Protein AF-A0A954MZ53-F1 (afdb_monomer_lite)

Structure (mmCIF, N/CA/C/O backbone):
data_AF-A0A954MZ53-F1
#
_entry.id   AF-A0A954MZ53-F1
#
loop_
_atom_site.group_PDB
_atom_site.id
_atom_site.type_symbol
_atom_site.label_atom_id
_atom_site.label_alt_id
_atom_site.label_comp_id
_atom_site.label_asym_id
_atom_site.label_entity_id
_atom_site.label_seq_id
_atom_site.pdbx_PDB_ins_code
_atom_site.Cartn_x
_atom_site.Cartn_y
_atom_site.Cartn_z
_atom_site.occupancy
_atom_site.B_iso_or_equiv
_atom_site.auth_seq_id
_atom_site.auth_comp_id
_atom_site.auth_asym_id
_atom_site.auth_atom_id
_atom_site.pdbx_PDB_model_num
ATOM 1 N N . MET A 1 1 ? -10.889 9.802 13.803 1.00 97.06 1 MET A N 1
ATOM 2 C CA . MET A 1 1 ? -9.463 9.844 13.415 1.00 97.06 1 MET A CA 1
ATOM 3 C C . MET A 1 1 ? -9.214 10.781 12.236 1.00 97.06 1 MET A C 1
ATOM 5 O O . MET A 1 1 ? -8.695 11.858 12.481 1.00 97.06 1 MET A O 1
ATOM 9 N N . ARG A 1 2 ? -9.626 10.433 11.002 1.00 97.19 2 ARG A N 1
ATOM 10 C CA . ARG A 1 2 ? -9.438 11.245 9.776 1.00 97.19 2 ARG A CA 1
ATOM 11 C C . ARG A 1 2 ? -9.705 12.740 9.973 1.00 97.19 2 ARG A C 1
ATOM 13 O O . ARG A 1 2 ? -8.840 13.565 9.727 1.00 97.19 2 ARG A O 1
ATOM 20 N N . GLU A 1 3 ? -10.868 13.081 10.517 1.00 97.94 3 GLU A N 1
ATOM 21 C CA . GLU A 1 3 ? -11.241 14.482 10.745 1.00 97.94 3 GLU A CA 1
ATOM 22 C C . GLU A 1 3 ? -10.358 15.212 11.770 1.00 97.94 3 GLU A C 1
ATOM 24 O O . GLU A 1 3 ? -10.132 16.411 11.638 1.00 97.94 3 GLU A O 1
ATOM 29 N N . ALA A 1 4 ? -9.831 14.513 12.781 1.00 98.31 4 ALA A N 1
ATOM 30 C CA . ALA A 1 4 ? -8.871 15.109 13.713 1.00 98.31 4 ALA A CA 1
ATOM 31 C C . ALA A 1 4 ? -7.543 15.404 12.997 1.00 98.31 4 ALA A C 1
ATOM 33 O O . ALA A 1 4 ? -7.015 16.507 13.108 1.00 98.31 4 ALA A O 1
ATOM 34 N N . VAL A 1 5 ? -7.069 14.463 12.174 1.00 98.06 5 VAL A N 1
ATOM 35 C CA . VAL A 1 5 ? -5.870 14.631 11.339 1.00 98.06 5 VAL A CA 1
ATOM 36 C C . VAL A 1 5 ? -6.019 15.805 10.368 1.00 98.06 5 VAL A C 1
ATOM 38 O O . VAL A 1 5 ? -5.167 16.689 10.354 1.00 98.06 5 VAL A O 1
ATOM 41 N N . ARG A 1 6 ? -7.128 15.881 9.622 1.00 96.50 6 ARG A N 1
ATOM 42 C CA . ARG A 1 6 ? -7.396 16.970 8.663 1.00 96.50 6 ARG A CA 1
ATOM 43 C C . ARG A 1 6 ? -7.458 18.354 9.319 1.00 96.50 6 ARG A C 1
ATOM 45 O O . ARG A 1 6 ? -7.106 19.346 8.686 1.00 96.50 6 ARG A O 1
ATOM 52 N N . ARG A 1 7 ? -7.883 18.429 10.585 1.00 96.69 7 ARG A N 1
ATOM 53 C CA . ARG A 1 7 ? -7.887 19.664 11.391 1.00 96.69 7 ARG A CA 1
ATOM 54 C C . ARG A 1 7 ? -6.555 19.959 12.086 1.00 96.69 7 ARG A C 1
ATOM 56 O O . ARG A 1 7 ? -6.488 20.917 12.849 1.00 96.69 7 ARG A O 1
ATOM 63 N N . ASN A 1 8 ? -5.514 19.165 11.829 1.00 97.00 8 ASN A N 1
ATOM 64 C CA . ASN A 1 8 ? -4.216 19.260 12.494 1.00 97.00 8 ASN A CA 1
ATOM 65 C C . ASN A 1 8 ? -4.310 19.117 14.035 1.00 97.00 8 ASN A C 1
ATOM 67 O O . ASN A 1 8 ? -3.528 19.703 14.782 1.00 97.00 8 ASN A O 1
ATOM 71 N N . ASP A 1 9 ? -5.292 18.350 14.522 1.00 98.19 9 ASP A N 1
ATOM 72 C CA . ASP A 1 9 ? -5.551 18.104 15.945 1.00 98.19 9 ASP A CA 1
ATOM 73 C C . ASP A 1 9 ? -4.829 16.831 16.407 1.00 98.19 9 ASP A C 1
ATOM 75 O O . ASP A 1 9 ? -5.407 15.740 16.465 1.00 98.19 9 ASP A O 1
ATOM 79 N N . LEU A 1 10 ? -3.536 16.974 16.721 1.00 98.38 10 LEU A N 1
ATOM 80 C CA . LEU A 1 10 ? -2.697 15.861 17.171 1.00 98.38 10 LEU A CA 1
ATOM 81 C C . LEU A 1 10 ? -3.234 15.217 18.453 1.00 98.38 10 LEU A C 1
ATOM 83 O O . LEU A 1 10 ? -3.345 13.996 18.537 1.00 98.38 10 LEU A O 1
ATOM 87 N N . THR A 1 11 ? -3.594 16.034 19.444 1.00 98.38 11 THR A N 1
ATOM 88 C CA . THR A 1 11 ? -4.082 15.556 20.743 1.00 98.38 11 THR A CA 1
ATOM 89 C C . THR A 1 11 ? -5.374 14.759 20.586 1.00 98.38 11 THR A C 1
ATOM 91 O O . THR A 1 11 ? -5.517 13.681 21.167 1.00 98.38 11 THR A O 1
ATOM 94 N N . GLY A 1 12 ? -6.315 15.253 19.777 1.00 98.50 12 GLY A N 1
ATOM 95 C CA . GLY A 1 12 ? -7.549 14.542 19.470 1.00 98.50 12 GLY A CA 1
ATOM 96 C C . GLY A 1 12 ? -7.307 13.247 18.697 1.00 98.50 12 GLY A C 1
ATOM 97 O O . GLY A 1 12 ? -7.930 12.232 19.012 1.00 98.50 12 GLY A O 1
ATOM 98 N N . ALA A 1 13 ? -6.387 13.247 17.728 1.00 98.62 13 ALA A N 1
ATOM 99 C CA . ALA A 1 13 ? -6.030 12.050 16.969 1.00 98.62 13 ALA A CA 1
ATOM 100 C C . ALA A 1 13 ? -5.399 10.963 17.863 1.00 98.62 13 ALA A C 1
ATOM 102 O O . ALA A 1 13 ? -5.844 9.815 17.832 1.00 98.62 13 ALA A O 1
ATOM 103 N N . GLU A 1 14 ? -4.444 11.329 18.722 1.00 98.50 14 GLU A N 1
ATOM 104 C CA . GLU A 1 14 ? -3.813 10.431 19.702 1.00 98.50 14 GLU A CA 1
ATOM 105 C C . GLU A 1 14 ? -4.831 9.847 20.691 1.00 98.50 14 GLU A C 1
ATOM 107 O O . GLU A 1 14 ? -4.808 8.647 20.976 1.00 98.50 14 GLU A O 1
ATOM 112 N N . ARG A 1 15 ? -5.772 10.666 21.183 1.00 98.56 15 ARG A N 1
ATOM 113 C CA . ARG A 1 15 ? -6.841 10.194 22.075 1.00 98.56 15 ARG A CA 1
ATOM 114 C C . ARG A 1 15 ? -7.722 9.147 21.392 1.00 98.56 15 ARG A C 1
ATOM 116 O O . ARG A 1 15 ? -7.968 8.098 21.980 1.00 98.56 15 ARG A O 1
ATOM 123 N N . ILE A 1 16 ? -8.146 9.404 20.153 1.00 98.62 16 ILE A N 1
ATOM 124 C CA . ILE A 1 16 ? -8.962 8.463 19.372 1.00 98.62 16 ILE A CA 1
ATOM 125 C C . ILE A 1 16 ? -8.205 7.145 19.139 1.00 98.62 16 ILE A C 1
ATOM 127 O O . ILE A 1 16 ? -8.795 6.075 19.275 1.00 98.62 16 ILE A O 1
ATOM 131 N N . LEU A 1 17 ? -6.905 7.202 18.817 1.00 98.44 17 LEU A N 1
ATOM 132 C CA . LEU A 1 17 ? -6.092 5.991 18.653 1.00 98.44 17 LEU A CA 1
ATOM 133 C C . LEU A 1 17 ? -6.005 5.194 19.961 1.00 98.44 17 LEU A C 1
ATOM 135 O O . LEU A 1 17 ? -6.176 3.979 19.958 1.00 98.44 17 LEU A O 1
ATOM 139 N N . SER A 1 18 ? -5.744 5.880 21.076 1.00 98.06 18 SER A N 1
ATOM 140 C CA . SER A 1 18 ? -5.621 5.270 22.403 1.00 98.06 18 SER A CA 1
ATOM 141 C C . SER A 1 18 ? -6.920 4.595 22.849 1.00 98.06 18 SER A C 1
ATOM 143 O O . SER A 1 18 ? -6.894 3.480 23.367 1.00 98.06 18 SER A O 1
ATOM 145 N N . GLU A 1 19 ? -8.068 5.227 22.596 1.00 98.31 19 GLU A N 1
ATOM 146 C CA . GLU A 1 19 ? -9.389 4.643 22.856 1.00 98.31 19 GLU A CA 1
ATOM 147 C C . GLU A 1 19 ? -9.613 3.365 22.037 1.00 98.31 19 GLU A C 1
ATOM 149 O O . GLU A 1 19 ? -10.028 2.350 22.597 1.00 98.31 19 GLU A O 1
ATOM 154 N N . ALA A 1 20 ? -9.267 3.371 20.747 1.00 98.19 20 ALA A N 1
ATOM 155 C CA . ALA A 1 20 ? -9.381 2.190 19.892 1.00 98.19 20 ALA A CA 1
ATOM 156 C C . ALA A 1 20 ? -8.419 1.060 20.308 1.00 98.19 20 ALA A C 1
ATOM 158 O O . ALA A 1 20 ? -8.806 -0.107 20.334 1.00 98.19 20 ALA A O 1
ATOM 159 N N . ALA A 1 21 ? -7.192 1.393 20.716 1.00 97.06 21 ALA A N 1
ATOM 160 C CA . ALA A 1 21 ? -6.195 0.417 21.162 1.00 97.06 21 ALA A CA 1
ATOM 161 C C . ALA A 1 21 ? -6.580 -0.320 22.451 1.00 97.06 21 ALA A C 1
ATOM 163 O O . ALA A 1 21 ? -6.117 -1.438 22.672 1.00 97.06 21 ALA A O 1
ATOM 164 N N . ARG A 1 22 ? -7.453 0.264 23.285 1.00 96.81 22 ARG A N 1
ATOM 165 C CA . ARG A 1 22 ? -8.032 -0.429 24.450 1.00 96.81 22 ARG A CA 1
ATOM 166 C C . ARG A 1 22 ? -8.983 -1.556 24.057 1.00 96.81 22 ARG A C 1
ATOM 168 O O . ARG A 1 22 ? -9.185 -2.461 24.858 1.00 96.81 22 ARG A O 1
ATOM 175 N N . VAL A 1 23 ? -9.573 -1.490 22.863 1.00 97.31 23 VAL A N 1
ATOM 176 C CA . VAL A 1 23 ? -10.4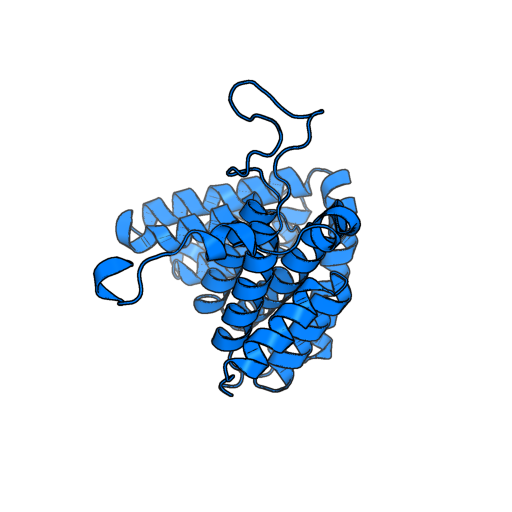31 -2.554 22.332 1.00 97.31 23 VAL A CA 1
ATOM 177 C C . VAL A 1 23 ? -9.559 -3.683 21.797 1.00 97.31 23 VAL A C 1
ATOM 179 O O . VAL A 1 23 ? -9.656 -4.815 22.263 1.00 97.31 23 VAL A O 1
ATOM 182 N N . SER A 1 24 ? -8.693 -3.379 20.830 1.00 96.62 24 SER A N 1
ATOM 183 C CA . SER A 1 24 ? -7.708 -4.319 20.298 1.00 96.62 24 SER A CA 1
ATOM 184 C C . SER A 1 24 ? -6.679 -3.599 19.419 1.00 96.62 24 SER A C 1
ATOM 186 O O . SER A 1 24 ? -6.937 -2.491 18.935 1.00 96.62 24 SER A O 1
ATOM 188 N N . PRO A 1 25 ? -5.530 -4.234 19.124 1.00 96.06 25 PRO A N 1
ATOM 189 C CA . PRO A 1 25 ? -4.613 -3.732 18.105 1.00 96.06 25 PRO A CA 1
A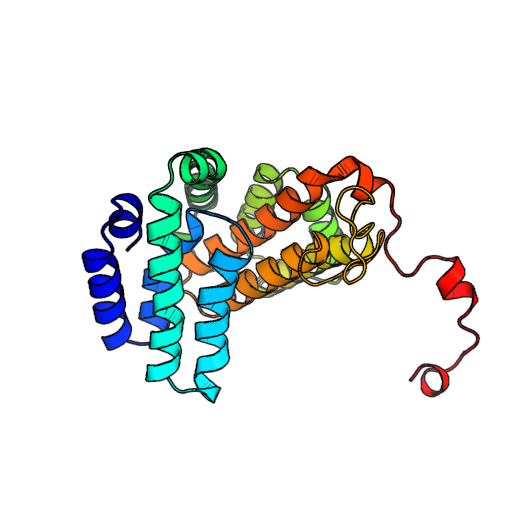TOM 190 C C . PRO A 1 25 ? -5.284 -3.555 16.736 1.00 96.06 25 PRO A C 1
ATOM 192 O O . PRO A 1 25 ? -5.021 -2.571 16.050 1.00 96.06 25 PRO A O 1
ATOM 195 N N . ALA A 1 26 ? -6.179 -4.478 16.356 1.00 96.88 26 ALA A N 1
ATOM 196 C CA . ALA A 1 26 ? -6.904 -4.417 15.085 1.00 96.88 26 ALA A CA 1
ATOM 197 C C . ALA A 1 26 ? -7.814 -3.185 15.027 1.00 96.88 26 ALA A C 1
ATOM 199 O O . ALA A 1 26 ? -7.802 -2.454 14.042 1.00 96.88 26 ALA A O 1
ATOM 200 N N . ALA A 1 27 ? -8.529 -2.895 16.119 1.00 98.12 27 ALA A N 1
ATOM 201 C CA . ALA A 1 27 ? -9.363 -1.705 16.223 1.00 98.12 27 ALA A CA 1
ATOM 202 C C . ALA A 1 27 ? -8.535 -0.415 16.113 1.00 98.12 27 ALA A C 1
ATOM 204 O O . ALA A 1 27 ? -8.973 0.535 15.468 1.00 98.12 27 ALA A O 1
ATOM 205 N N . ALA A 1 28 ? -7.330 -0.373 16.694 1.00 98.12 28 ALA A N 1
ATOM 206 C CA . ALA A 1 28 ? -6.430 0.772 16.547 1.00 98.12 28 ALA A CA 1
ATOM 207 C C . ALA A 1 28 ? -5.965 0.972 15.098 1.00 98.12 28 ALA A C 1
ATOM 209 O O . ALA A 1 28 ? -6.001 2.101 14.603 1.00 98.12 28 ALA A O 1
ATOM 210 N N . LEU A 1 29 ? -5.561 -0.108 14.418 1.00 98.25 29 LEU A N 1
ATOM 211 C CA . LEU A 1 29 ? -5.170 -0.063 13.009 1.00 98.25 29 LEU A CA 1
ATOM 212 C C . LEU A 1 29 ? -6.340 0.420 12.142 1.00 98.25 29 LEU A C 1
ATOM 214 O O . LEU A 1 29 ? -6.205 1.407 11.422 1.00 98.25 29 LEU A O 1
ATOM 218 N N . ASP A 1 30 ? -7.512 -0.197 12.280 1.00 98.38 30 ASP A N 1
ATOM 219 C CA . ASP A 1 30 ? -8.711 0.181 11.531 1.00 98.38 30 ASP A CA 1
ATOM 220 C C . ASP A 1 30 ? -9.146 1.624 11.782 1.00 98.38 30 ASP A C 1
ATOM 222 O O . ASP A 1 30 ? -9.606 2.315 10.869 1.00 98.38 30 ASP A O 1
ATOM 226 N N . GLN A 1 31 ? -8.994 2.098 13.018 1.00 98.31 31 GLN A N 1
ATOM 227 C CA . GLN A 1 31 ? -9.305 3.473 13.367 1.00 98.31 31 GLN A CA 1
ATOM 228 C C . GLN A 1 31 ? -8.334 4.459 12.705 1.00 98.31 31 GLN A C 1
ATOM 230 O O . GLN A 1 31 ? -8.754 5.578 12.389 1.00 98.31 31 GLN A O 1
ATOM 235 N N . LEU A 1 32 ? -7.072 4.066 12.504 1.00 98.44 32 LEU A N 1
ATOM 236 C CA . LEU A 1 32 ? -6.028 4.861 11.861 1.00 98.44 32 LEU A CA 1
ATOM 237 C C . LEU A 1 32 ? -6.172 4.922 10.335 1.00 98.44 32 LEU A C 1
ATOM 239 O O . LEU A 1 32 ? -6.007 6.004 9.771 1.00 98.44 32 LEU A O 1
ATOM 243 N N . LEU A 1 33 ? -6.478 3.797 9.681 1.00 98.50 33 LEU A N 1
ATOM 244 C CA . LEU A 1 33 ? -6.428 3.653 8.218 1.00 98.50 33 LEU A CA 1
ATOM 245 C C . LEU A 1 33 ? -7.148 4.763 7.431 1.00 98.50 33 LEU A C 1
ATOM 247 O O . LEU A 1 33 ? -6.545 5.290 6.498 1.00 98.50 33 LEU A O 1
ATOM 251 N N . PRO A 1 34 ? -8.328 5.268 7.842 1.00 97.94 34 PRO A N 1
ATOM 252 C CA . PRO A 1 34 ? -8.946 6.394 7.155 1.00 97.94 34 PRO A CA 1
ATOM 253 C C . PRO A 1 34 ? -8.056 7.644 7.063 1.00 97.94 34 PRO A C 1
ATOM 255 O O . PRO A 1 34 ? -8.127 8.372 6.078 1.00 97.94 34 PRO A O 1
ATOM 258 N N . ALA A 1 35 ? -7.223 7.924 8.067 1.00 98.00 35 ALA A N 1
ATOM 259 C CA . ALA A 1 35 ? -6.251 9.009 7.963 1.00 98.00 35 ALA A CA 1
ATOM 260 C C . ALA A 1 35 ? -5.092 8.646 7.029 1.00 98.00 35 ALA A C 1
ATOM 262 O O . ALA A 1 35 ? -4.657 9.501 6.271 1.00 98.00 35 ALA A O 1
ATOM 263 N N . VAL A 1 36 ? -4.614 7.402 7.040 1.00 98.06 36 VAL A N 1
ATOM 264 C CA . VAL A 1 36 ? -3.548 6.938 6.135 1.00 98.06 36 VAL A CA 1
ATOM 265 C C . VAL A 1 36 ? -3.964 7.134 4.676 1.00 98.06 36 VAL A C 1
ATOM 267 O O . VAL A 1 36 ? -3.219 7.751 3.931 1.00 98.06 36 VAL A O 1
ATOM 270 N N . GLU A 1 37 ? -5.190 6.758 4.316 1.00 97.31 37 GLU A N 1
ATOM 271 C CA . GLU A 1 37 ? -5.755 6.846 2.956 1.00 97.31 37 GLU A CA 1
ATOM 272 C C . GLU A 1 37 ? -5.822 8.259 2.344 1.00 97.31 37 GLU A C 1
ATOM 274 O O . GLU A 1 37 ? -5.999 8.398 1.138 1.00 97.31 37 GLU A O 1
ATOM 279 N N . ASP A 1 38 ? -5.706 9.319 3.151 1.00 96.06 38 ASP A N 1
ATOM 280 C CA . ASP A 1 38 ? -5.780 10.713 2.681 1.00 96.06 38 ASP A CA 1
ATOM 281 C C . ASP A 1 38 ? -4.506 11.194 1.953 1.00 96.06 38 ASP A C 1
ATOM 283 O O . ASP A 1 38 ? -4.443 12.336 1.481 1.00 96.06 38 ASP A O 1
ATOM 287 N N . GLY A 1 39 ? -3.473 10.358 1.885 1.00 93.44 39 GLY A N 1
ATOM 288 C CA . GLY A 1 39 ? -2.269 10.591 1.100 1.00 93.44 39 GLY A CA 1
ATOM 289 C C . GLY A 1 39 ? -1.605 9.266 0.758 1.00 93.44 39 GLY A C 1
ATOM 290 O O . GLY A 1 39 ? -1.705 8.310 1.523 1.00 93.44 39 GLY A O 1
ATOM 291 N N . LEU A 1 40 ? -0.929 9.208 -0.384 1.00 88.38 40 LEU A N 1
ATOM 292 C CA . LEU A 1 40 ? -0.337 7.971 -0.877 1.00 88.38 40 LEU A CA 1
ATOM 293 C C . LEU A 1 40 ? 1.126 8.199 -1.231 1.00 88.38 40 LEU A C 1
ATOM 295 O O . LEU A 1 40 ? 1.470 8.855 -2.212 1.00 88.38 40 LEU A O 1
ATOM 299 N N . GLU A 1 41 ? 1.972 7.760 -0.313 1.00 88.19 41 GLU A N 1
ATOM 300 C CA . GLU A 1 41 ? 3.402 7.604 -0.509 1.00 88.19 41 GLU A CA 1
ATOM 301 C C . GLU A 1 41 ? 3.907 6.553 0.484 1.00 88.19 41 GLU A C 1
ATOM 303 O O . GLU A 1 41 ? 3.258 6.277 1.503 1.00 88.19 41 GLU A O 1
ATOM 308 N N . VAL A 1 42 ? 5.062 5.966 0.178 1.00 92.06 42 VAL A N 1
ATOM 309 C CA . VAL A 1 42 ? 5.575 4.777 0.865 1.00 92.06 42 VAL A CA 1
ATOM 310 C C . VAL A 1 42 ? 5.646 4.923 2.389 1.00 92.06 42 VAL A C 1
ATOM 312 O O . VAL A 1 42 ? 5.289 3.986 3.097 1.00 92.06 42 VAL A O 1
ATOM 315 N N . HIS A 1 43 ? 6.027 6.078 2.942 1.00 93.31 43 HIS A N 1
ATOM 316 C CA . HIS A 1 43 ? 6.212 6.218 4.390 1.00 93.31 43 HIS A CA 1
ATOM 317 C C . HIS A 1 43 ? 4.872 6.182 5.140 1.00 93.31 43 HIS A C 1
ATOM 319 O O . HIS A 1 43 ? 4.759 5.516 6.171 1.00 93.31 43 HIS A O 1
ATOM 325 N N . ARG A 1 44 ? 3.834 6.836 4.612 1.00 96.31 44 ARG A N 1
ATOM 326 C CA . ARG A 1 44 ? 2.487 6.907 5.195 1.00 96.31 44 ARG A CA 1
ATOM 327 C C . ARG A 1 44 ? 1.837 5.539 5.306 1.00 96.31 44 ARG A C 1
ATOM 329 O O . ARG A 1 44 ? 1.126 5.306 6.280 1.00 96.31 44 ARG A O 1
ATOM 336 N N . VAL A 1 45 ? 2.1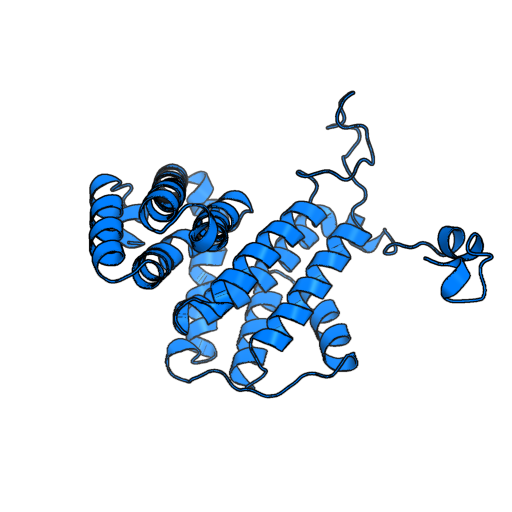00 4.639 4.357 1.00 97.25 45 VAL A N 1
ATOM 337 C CA . VAL A 1 45 ? 1.553 3.271 4.362 1.00 97.25 45 VAL A CA 1
ATOM 338 C C . VAL A 1 45 ? 2.486 2.257 5.030 1.00 97.25 45 VAL A C 1
ATOM 340 O O . VAL A 1 45 ? 2.007 1.340 5.696 1.00 97.25 45 VAL A O 1
ATOM 343 N N . ALA A 1 46 ? 3.807 2.430 4.935 1.00 96.69 46 ALA A N 1
ATOM 344 C CA . ALA A 1 46 ? 4.770 1.505 5.526 1.00 96.69 46 ALA A CA 1
ATOM 345 C C . ALA A 1 46 ? 4.789 1.583 7.056 1.00 96.69 46 ALA A C 1
ATOM 347 O O . ALA A 1 46 ? 4.856 0.546 7.710 1.00 96.69 46 ALA A O 1
ATOM 348 N N . LEU A 1 47 ? 4.700 2.780 7.647 1.00 97.38 47 LEU A N 1
ATOM 349 C CA . LEU A 1 47 ? 4.700 2.948 9.106 1.00 97.38 47 LEU A CA 1
ATOM 350 C C . LEU A 1 47 ? 3.595 2.134 9.818 1.00 97.38 47 LEU A C 1
ATOM 352 O O . LEU A 1 47 ? 3.934 1.352 10.714 1.00 97.38 47 LEU A O 1
ATOM 356 N N . PRO A 1 48 ? 2.302 2.238 9.443 1.00 97.69 48 PRO A N 1
ATOM 357 C CA . PRO A 1 48 ? 1.253 1.453 10.093 1.00 97.69 48 PRO A CA 1
ATOM 358 C C . PRO A 1 48 ? 1.381 -0.045 9.803 1.00 97.69 48 PRO A C 1
ATOM 360 O O . PRO A 1 48 ? 1.165 -0.853 10.706 1.00 97.69 48 PRO A O 1
ATOM 363 N N . HIS A 1 49 ? 1.803 -0.424 8.591 1.00 97.94 49 HIS A N 1
ATOM 364 C CA . HIS A 1 49 ? 2.055 -1.821 8.249 1.00 97.94 49 HIS A CA 1
ATOM 365 C C . HIS A 1 49 ? 3.153 -2.438 9.127 1.00 97.94 49 HIS A C 1
ATOM 367 O O . HIS A 1 49 ? 2.940 -3.490 9.722 1.00 97.94 49 HIS A O 1
ATOM 373 N N . ARG A 1 50 ? 4.304 -1.770 9.276 1.00 97.38 50 ARG A N 1
ATOM 374 C CA . ARG A 1 50 ? 5.413 -2.271 10.105 1.00 97.38 50 ARG A CA 1
ATOM 375 C C . ARG A 1 50 ? 5.031 -2.357 11.580 1.00 97.38 50 ARG A C 1
ATOM 377 O O . ARG A 1 50 ? 5.425 -3.303 12.256 1.00 97.38 50 ARG A O 1
ATOM 384 N N . ALA A 1 51 ? 4.239 -1.408 12.080 1.00 97.19 51 ALA A N 1
ATOM 385 C CA . ALA A 1 51 ? 3.712 -1.481 13.440 1.00 97.19 51 ALA A CA 1
ATOM 386 C C . ALA A 1 51 ? 2.843 -2.734 13.652 1.00 97.19 51 ALA A C 1
ATOM 388 O O . ALA A 1 51 ? 2.945 -3.378 14.695 1.00 97.19 51 ALA A O 1
ATOM 389 N N . TRP A 1 52 ? 2.024 -3.094 12.659 1.00 97.00 52 TRP A N 1
ATOM 390 C CA . TRP A 1 52 ? 1.205 -4.302 12.690 1.00 97.00 52 TRP A CA 1
ATOM 391 C C . TRP A 1 52 ? 2.034 -5.586 12.567 1.00 97.00 52 TRP A C 1
ATOM 393 O O . TRP A 1 52 ? 1.912 -6.478 13.401 1.00 97.00 52 TRP A O 1
ATOM 403 N N . GLU A 1 53 ? 2.907 -5.670 11.565 1.00 96.31 53 GLU A N 1
ATOM 404 C CA . GLU A 1 53 ? 3.741 -6.844 11.275 1.00 96.31 53 GLU A CA 1
ATOM 405 C C . GLU A 1 53 ? 4.597 -7.260 12.481 1.00 96.31 53 GLU A C 1
ATOM 407 O O . GLU A 1 53 ? 4.723 -8.443 12.802 1.00 96.31 53 GLU A O 1
ATOM 412 N N . LEU A 1 54 ? 5.142 -6.282 13.207 1.00 96.81 54 LEU A N 1
ATOM 413 C CA . LEU A 1 54 ? 6.016 -6.531 14.349 1.00 96.81 54 LEU A CA 1
ATOM 414 C C . LEU A 1 54 ? 5.264 -6.918 15.629 1.00 96.81 54 LEU A C 1
ATOM 416 O O . LEU A 1 54 ? 5.916 -7.227 16.626 1.00 96.81 54 LEU A O 1
ATOM 420 N N . ILE A 1 55 ? 3.926 -6.937 15.648 1.00 96.62 55 ILE A N 1
ATOM 421 C CA . ILE A 1 55 ? 3.156 -7.118 16.888 1.00 96.62 55 ILE A CA 1
ATOM 422 C C . ILE A 1 55 ? 3.476 -8.416 17.629 1.00 96.62 55 ILE A C 1
ATOM 424 O O . ILE A 1 55 ? 3.557 -8.418 18.856 1.00 96.62 55 ILE A O 1
ATOM 428 N N . ASN A 1 56 ? 3.723 -9.499 16.894 1.00 96.38 56 ASN A N 1
ATOM 429 C CA . ASN A 1 56 ? 4.060 -10.797 17.475 1.00 96.38 56 ASN A CA 1
ATOM 430 C C . ASN A 1 56 ? 5.525 -10.883 17.929 1.00 96.38 56 ASN A C 1
ATOM 432 O O . ASN A 1 56 ? 5.875 -11.789 18.678 1.00 96.38 56 ASN A O 1
ATOM 436 N N . LEU A 1 57 ? 6.371 -9.942 17.498 1.00 97.88 57 LEU A N 1
ATOM 437 C CA . LEU A 1 57 ? 7.778 -9.864 17.882 1.00 97.88 57 LEU A CA 1
ATOM 438 C C . LEU A 1 57 ? 7.991 -8.922 19.071 1.00 97.88 57 LEU A C 1
ATOM 440 O O . LEU A 1 57 ? 8.674 -9.277 20.027 1.00 97.88 57 LEU A O 1
ATOM 444 N N . VAL A 1 58 ? 7.417 -7.717 19.011 1.00 97.25 58 VAL A N 1
ATOM 445 C CA . VAL A 1 58 ? 7.623 -6.672 20.027 1.00 97.25 58 VAL A CA 1
ATOM 446 C C . VAL A 1 58 ? 6.496 -6.611 21.057 1.00 97.25 58 VAL A C 1
ATOM 448 O O . VAL A 1 58 ? 6.626 -5.939 22.072 1.00 97.25 58 VAL A O 1
ATOM 451 N N . GLY A 1 59 ? 5.385 -7.304 20.824 1.00 97.19 59 GLY A N 1
ATOM 452 C CA . GLY A 1 59 ? 4.206 -7.279 21.681 1.00 97.19 59 GLY A CA 1
ATOM 453 C C . GLY A 1 59 ? 3.293 -6.060 21.446 1.00 97.19 59 GLY A C 1
ATOM 454 O O . GLY A 1 59 ? 3.735 -5.016 20.951 1.00 97.19 59 GLY A O 1
ATOM 455 N N . PRO A 1 60 ? 2.005 -6.140 21.844 1.00 95.50 60 PRO A N 1
ATOM 456 C CA . PRO A 1 60 ? 0.998 -5.120 21.532 1.00 95.50 60 PRO A CA 1
ATOM 457 C C . PRO A 1 60 ? 1.324 -3.702 22.018 1.00 95.50 60 PRO A C 1
ATOM 459 O O . PRO A 1 60 ? 1.035 -2.734 21.321 1.00 95.50 60 PRO A O 1
ATOM 462 N N . ALA A 1 61 ? 1.943 -3.556 23.193 1.00 95.50 61 ALA A N 1
ATOM 463 C CA . ALA A 1 61 ? 2.265 -2.242 23.757 1.00 95.50 61 ALA A CA 1
ATOM 464 C C . ALA A 1 61 ? 3.343 -1.499 22.943 1.00 95.50 61 ALA A C 1
ATOM 466 O O . ALA A 1 61 ? 3.240 -0.291 22.699 1.00 95.50 61 ALA A O 1
ATOM 467 N N . HIS A 1 62 ? 4.368 -2.221 22.485 1.00 97.38 62 HIS A N 1
ATOM 468 C CA . HIS A 1 62 ? 5.430 -1.652 21.661 1.00 97.38 62 HIS A CA 1
ATOM 469 C C . HIS A 1 62 ? 4.957 -1.433 20.220 1.00 97.38 62 HIS A C 1
ATOM 471 O O . HIS A 1 62 ? 5.214 -0.369 19.662 1.00 97.38 62 HIS A O 1
ATOM 477 N N . ALA A 1 63 ? 4.171 -2.356 19.661 1.00 97.06 63 ALA A N 1
ATOM 478 C CA . ALA A 1 63 ? 3.517 -2.169 18.366 1.00 97.06 63 ALA A CA 1
ATOM 479 C C . ALA A 1 63 ? 2.602 -0.935 18.349 1.00 97.06 63 ALA A C 1
ATOM 481 O O . ALA A 1 63 ? 2.670 -0.123 17.429 1.00 97.06 63 ALA A O 1
ATOM 482 N N . PHE A 1 64 ? 1.813 -0.719 19.406 1.00 97.44 64 PHE A N 1
ATOM 483 C CA . PHE A 1 64 ? 1.018 0.499 19.564 1.00 97.44 64 PHE A CA 1
ATOM 484 C C . PHE A 1 64 ? 1.895 1.758 19.588 1.00 97.44 64 PHE A C 1
ATOM 486 O O . PHE A 1 64 ? 1.565 2.755 18.952 1.00 97.44 64 PHE A O 1
ATOM 493 N N . THR A 1 65 ? 3.044 1.712 20.269 1.00 97.12 65 THR A N 1
ATOM 494 C CA . THR A 1 65 ? 3.998 2.832 20.282 1.00 97.12 65 THR A CA 1
ATOM 495 C C . THR A 1 65 ? 4.518 3.154 18.878 1.00 97.12 65 THR A C 1
ATOM 497 O O . THR A 1 65 ? 4.597 4.328 18.521 1.00 97.12 65 THR A O 1
ATOM 500 N N . LEU A 1 66 ? 4.813 2.137 18.063 1.00 97.44 66 LEU A N 1
ATOM 501 C CA . LEU A 1 66 ? 5.188 2.317 16.657 1.00 97.44 66 LEU A CA 1
ATOM 502 C C . LEU A 1 66 ? 4.026 2.901 15.839 1.00 97.44 66 LEU A C 1
ATOM 504 O O . LEU A 1 66 ? 4.224 3.844 15.078 1.00 97.44 66 LEU A O 1
ATOM 508 N N . LEU A 1 67 ? 2.798 2.418 16.049 1.00 97.44 67 LEU A N 1
ATOM 509 C CA . LEU A 1 67 ? 1.611 2.875 15.319 1.00 97.44 67 LEU A CA 1
ATOM 510 C C . LEU A 1 67 ? 1.354 4.381 15.495 1.00 97.44 67 LEU A C 1
ATOM 512 O O . LEU A 1 67 ? 0.951 5.051 14.543 1.00 97.44 67 LEU A O 1
ATOM 516 N N . ARG A 1 68 ? 1.653 4.938 16.677 1.00 97.94 68 ARG A N 1
ATOM 517 C CA . ARG A 1 68 ? 1.542 6.383 16.966 1.00 97.94 68 ARG A CA 1
ATOM 518 C C . ARG A 1 68 ? 2.390 7.249 16.036 1.00 97.94 68 ARG A C 1
ATOM 520 O O . ARG A 1 68 ? 1.977 8.354 15.691 1.00 97.94 68 ARG A O 1
ATOM 527 N N . GLN A 1 69 ? 3.528 6.744 15.548 1.00 97.25 69 GLN A N 1
ATOM 528 C CA . GLN A 1 69 ? 4.337 7.464 14.555 1.00 97.25 69 GLN A CA 1
ATOM 529 C C . GLN A 1 69 ? 3.521 7.787 13.300 1.00 97.25 69 GLN A C 1
ATOM 531 O O . GLN A 1 69 ? 3.659 8.871 12.742 1.00 97.25 69 GLN A O 1
ATOM 536 N N . SER A 1 70 ? 2.608 6.897 12.910 1.00 98.00 70 SER A N 1
ATOM 537 C CA . SER A 1 70 ? 1.720 7.096 11.764 1.00 98.00 70 SER A CA 1
ATOM 538 C C . SER A 1 70 ? 0.703 8.213 12.004 1.00 98.00 70 SER A C 1
ATOM 540 O O . SER A 1 70 ? 0.428 8.984 11.088 1.00 98.00 70 SER A O 1
ATOM 542 N N . VAL A 1 71 ? 0.174 8.357 13.229 1.00 98.19 71 VAL A N 1
ATOM 543 C CA . VAL A 1 71 ? -0.711 9.483 13.588 1.00 98.19 71 VAL A CA 1
ATOM 544 C C . VAL A 1 71 ? 0.036 10.799 13.433 1.00 98.19 71 VAL A C 1
ATOM 546 O O . VAL A 1 71 ? -0.432 11.695 12.732 1.00 98.19 71 VAL A O 1
ATOM 549 N N . HIS A 1 72 ? 1.222 10.895 14.033 1.00 98.00 72 HIS A N 1
ATOM 550 C CA . HIS A 1 72 ? 2.067 12.080 13.930 1.00 98.00 72 HIS A CA 1
ATOM 551 C C . HIS A 1 72 ? 2.415 12.397 12.471 1.00 98.00 72 HIS A C 1
ATOM 553 O O . HIS A 1 72 ? 2.277 13.543 12.043 1.00 98.00 72 HIS A O 1
ATOM 559 N N . TYR A 1 73 ? 2.808 11.381 11.698 1.00 97.88 73 TYR A N 1
ATOM 560 C CA . TYR A 1 73 ? 3.129 11.522 10.282 1.00 97.88 73 TYR A CA 1
ATOM 561 C C . TYR A 1 73 ? 1.940 12.072 9.487 1.00 97.88 73 TYR A C 1
ATOM 563 O O . TYR A 1 73 ? 2.096 13.023 8.720 1.00 97.88 73 TYR A O 1
ATOM 571 N N . CYS A 1 74 ? 0.742 11.518 9.698 1.00 98.12 74 CYS A N 1
ATOM 572 C CA . CYS A 1 74 ? -0.468 11.978 9.024 1.00 98.12 74 CYS A CA 1
ATOM 573 C C . CYS A 1 74 ? -0.806 13.426 9.402 1.00 98.12 74 CYS A C 1
ATOM 575 O O . CYS A 1 74 ? -1.064 14.228 8.512 1.00 98.12 74 CYS A O 1
ATOM 577 N N . VAL A 1 75 ? -0.768 13.780 10.693 1.00 98.00 75 VAL A N 1
ATOM 578 C CA . VAL A 1 75 ? -1.087 15.136 11.182 1.00 98.00 75 VAL A CA 1
ATOM 579 C C . VAL A 1 75 ? -0.132 16.177 10.599 1.00 98.00 75 VAL A C 1
ATOM 581 O O . VAL A 1 75 ? -0.577 17.170 10.029 1.00 98.00 75 VAL A O 1
ATOM 584 N N . VAL A 1 76 ? 1.180 15.931 10.685 1.00 96.81 76 VAL A N 1
ATOM 585 C CA . VAL A 1 76 ? 2.202 16.862 10.181 1.00 96.81 76 VAL A CA 1
ATOM 586 C C . VAL A 1 76 ? 2.034 17.104 8.682 1.00 96.81 76 VAL A C 1
ATOM 588 O O . VAL A 1 76 ? 2.069 18.253 8.236 1.00 96.81 76 VAL A O 1
ATOM 591 N N . ASN A 1 77 ? 1.826 16.042 7.901 1.00 96.31 77 ASN A N 1
ATOM 592 C CA . ASN A 1 77 ? 1.690 16.171 6.455 1.00 96.31 77 ASN A CA 1
ATOM 593 C C . ASN A 1 77 ? 0.351 16.798 6.041 1.00 96.31 77 ASN A C 1
ATOM 595 O O . ASN A 1 77 ? 0.338 17.644 5.153 1.00 96.31 77 ASN A O 1
ATOM 599 N N . ASP A 1 78 ? -0.762 16.484 6.706 1.00 95.31 78 ASP A N 1
ATOM 600 C CA . ASP A 1 78 ? -2.057 17.123 6.423 1.00 95.31 78 ASP A CA 1
ATOM 601 C C . ASP A 1 78 ? -2.119 18.597 6.865 1.00 95.31 78 ASP A C 1
ATOM 603 O O . ASP A 1 78 ? -2.925 19.378 6.343 1.00 95.31 78 ASP A O 1
ATOM 607 N N . GLY A 1 79 ? -1.235 19.014 7.775 1.00 94.75 79 GLY A N 1
ATOM 608 C CA . GLY A 1 79 ? -0.997 20.420 8.093 1.00 94.75 79 GLY A CA 1
ATOM 609 C C . GLY A 1 79 ? -0.355 21.217 6.948 1.00 94.75 79 GLY A C 1
ATOM 610 O O . GLY A 1 79 ? -0.465 22.443 6.930 1.00 94.75 79 GLY A O 1
ATOM 611 N N . ASN A 1 80 ? 0.277 20.555 5.970 1.00 95.81 80 ASN A N 1
ATOM 612 C CA . ASN A 1 80 ? 0.917 21.191 4.819 1.00 95.81 80 ASN A CA 1
ATOM 613 C C . ASN A 1 80 ? -0.073 21.348 3.641 1.00 95.81 80 ASN A C 1
ATOM 615 O O . ASN A 1 80 ? -0.464 20.344 3.039 1.00 95.81 80 ASN A O 1
ATOM 619 N N . PRO A 1 81 ? -0.428 22.583 3.222 1.00 95.88 81 PRO A N 1
ATOM 620 C CA . PRO A 1 81 ? -1.359 22.804 2.114 1.00 95.88 81 PRO A CA 1
ATOM 621 C C . PRO A 1 81 ? -0.931 22.127 0.808 1.00 95.88 81 PRO A C 1
ATOM 623 O O . PRO A 1 81 ? -1.753 21.485 0.171 1.00 95.88 81 PRO A O 1
ATOM 626 N N . LYS A 1 82 ? 0.364 22.159 0.462 1.00 96.50 82 LYS A N 1
ATOM 627 C CA . LYS A 1 82 ? 0.867 21.538 -0.777 1.00 96.50 82 LYS A CA 1
ATOM 628 C C . LYS A 1 82 ? 0.688 20.024 -0.786 1.00 96.50 82 LYS A C 1
ATOM 630 O O . LYS A 1 82 ? 0.476 19.433 -1.840 1.00 96.50 82 LYS A O 1
ATOM 635 N N . TYR A 1 83 ? 0.813 19.395 0.382 1.00 95.00 83 TYR A N 1
ATOM 636 C CA . TYR A 1 83 ? 0.590 17.961 0.521 1.00 95.00 83 TYR A CA 1
ATOM 637 C C . TYR A 1 83 ? -0.892 17.636 0.314 1.00 95.00 83 TYR A C 1
ATOM 639 O O . TYR A 1 83 ? -1.219 16.716 -0.429 1.00 95.00 83 TYR A O 1
ATOM 647 N N . ARG A 1 84 ? -1.794 18.433 0.903 1.00 95.00 84 ARG A N 1
ATOM 648 C CA . ARG A 1 84 ? -3.238 18.280 0.683 1.00 95.00 84 ARG A CA 1
ATOM 649 C C . ARG A 1 84 ? -3.617 18.471 -0.779 1.00 95.00 84 ARG A C 1
ATOM 651 O O . ARG A 1 84 ? -4.306 17.618 -1.319 1.00 95.00 84 ARG A O 1
ATOM 658 N N . ASP A 1 85 ? -3.113 19.523 -1.419 1.00 96.25 85 ASP A N 1
ATOM 659 C CA . ASP A 1 85 ? -3.398 19.814 -2.826 1.00 96.25 85 ASP A CA 1
ATOM 660 C C . ASP A 1 85 ? -2.914 18.675 -3.735 1.00 96.25 85 ASP A C 1
ATOM 662 O O . ASP A 1 85 ? -3.641 18.245 -4.629 1.00 96.25 85 ASP A O 1
ATOM 666 N N . ARG A 1 86 ? -1.721 18.120 -3.461 1.00 94.62 86 ARG A N 1
ATOM 667 C CA . ARG A 1 86 ? -1.174 16.962 -4.187 1.00 94.62 86 ARG A CA 1
ATOM 668 C C . ARG A 1 86 ? -2.099 15.745 -4.128 1.00 94.62 86 ARG A C 1
ATOM 670 O O . ARG A 1 86 ? -2.231 15.048 -5.128 1.00 94.62 86 ARG A O 1
ATOM 677 N N . PHE A 1 87 ? -2.703 15.470 -2.973 1.00 96.00 87 PHE A N 1
ATOM 678 C CA . PHE A 1 87 ? -3.525 14.274 -2.756 1.00 96.00 87 PHE A CA 1
ATOM 679 C C . PHE A 1 87 ? -5.033 14.535 -2.812 1.00 96.00 87 PHE A C 1
ATOM 681 O O . PHE A 1 87 ? -5.818 13.620 -2.572 1.00 96.00 87 PHE A O 1
ATOM 688 N N . GLN A 1 88 ? -5.464 15.746 -3.167 1.00 96.50 88 GLN A N 1
ATOM 689 C CA . GLN A 1 88 ? -6.883 16.054 -3.319 1.00 96.50 88 GLN A CA 1
ATOM 690 C C . GLN A 1 88 ? -7.580 15.153 -4.358 1.00 96.50 88 GLN A C 1
ATOM 692 O O . GLN A 1 88 ? -8.641 14.625 -4.023 1.00 96.50 88 GLN A O 1
ATOM 697 N N . PRO A 1 89 ? -6.990 14.863 -5.541 1.00 95.00 89 PRO A N 1
ATOM 698 C CA . PRO A 1 89 ? -7.607 13.940 -6.498 1.00 95.00 89 PRO A CA 1
ATOM 699 C C . PRO A 1 89 ? -7.886 12.556 -5.897 1.00 95.00 89 PRO A C 1
ATOM 701 O O . PRO A 1 89 ? -8.974 12.013 -6.064 1.00 95.00 89 PRO A O 1
ATOM 704 N N . LEU A 1 90 ? -6.945 12.027 -5.107 1.00 95.69 90 LEU A N 1
ATOM 705 C CA . LEU A 1 90 ? -7.096 10.749 -4.411 1.00 95.69 90 LEU A CA 1
ATOM 706 C C . LEU A 1 90 ? -8.240 10.778 -3.386 1.00 95.69 90 LEU A C 1
ATOM 708 O O . LEU A 1 90 ? -9.054 9.855 -3.328 1.00 95.69 90 LEU A O 1
ATOM 712 N N . ARG A 1 91 ? -8.313 11.855 -2.589 1.00 96.69 91 ARG A N 1
ATOM 713 C CA . ARG A 1 91 ? -9.356 12.064 -1.567 1.00 96.69 91 ARG A CA 1
ATOM 714 C C . ARG A 1 91 ? -10.753 12.139 -2.178 1.00 96.69 91 ARG A C 1
ATOM 716 O O . ARG A 1 91 ? -11.712 11.736 -1.521 1.00 96.69 91 ARG A O 1
ATOM 723 N N . ASP A 1 92 ? -10.855 12.631 -3.410 1.00 97.56 92 ASP A N 1
ATOM 724 C CA . ASP A 1 92 ? -12.108 12.715 -4.158 1.00 97.56 92 ASP A CA 1
ATOM 725 C C . ASP A 1 92 ? -12.454 11.398 -4.869 1.00 97.56 92 ASP A C 1
ATOM 727 O O . ASP A 1 92 ? -13.633 11.071 -5.007 1.00 97.56 92 ASP A O 1
ATOM 731 N N . LEU A 1 93 ? -11.447 10.653 -5.333 1.00 98.25 93 LEU A N 1
ATOM 732 C CA . LEU A 1 93 ? -11.602 9.406 -6.083 1.00 98.25 93 LEU A CA 1
ATOM 733 C C . LEU A 1 93 ? -12.028 8.235 -5.192 1.00 98.25 93 LEU A C 1
ATOM 735 O O . LEU A 1 93 ? -13.004 7.555 -5.501 1.00 98.25 93 LEU A O 1
ATOM 739 N N . LEU A 1 94 ? -11.316 7.991 -4.087 1.00 98.31 94 LEU A N 1
ATOM 740 C CA . LEU A 1 94 ? -11.506 6.780 -3.284 1.00 98.31 94 LEU A CA 1
ATOM 741 C C . LEU A 1 94 ? -12.956 6.599 -2.784 1.00 98.31 94 LEU A C 1
ATOM 743 O O . LEU A 1 94 ? -13.492 5.499 -2.938 1.00 98.31 94 LEU A O 1
ATOM 747 N N . PRO A 1 95 ? -13.639 7.625 -2.230 1.00 97.88 95 PRO A N 1
ATOM 748 C CA . PRO A 1 95 ? -15.043 7.489 -1.846 1.00 97.88 95 PRO A CA 1
ATOM 749 C C . PRO A 1 95 ? -15.951 7.134 -3.029 1.00 97.88 95 PRO A C 1
ATOM 751 O O . PRO A 1 95 ? -16.820 6.281 -2.882 1.00 97.88 95 PRO A O 1
ATOM 754 N N . LYS A 1 96 ? -15.711 7.719 -4.213 1.00 98.44 96 LYS A N 1
ATOM 755 C CA . LYS A 1 96 ? -16.508 7.443 -5.418 1.00 98.44 96 LYS A CA 1
ATOM 756 C C . LYS A 1 96 ? -16.397 5.983 -5.840 1.00 98.44 96 LYS A C 1
ATOM 758 O O . LYS A 1 96 ? -17.426 5.357 -6.053 1.00 98.44 96 LYS A O 1
ATOM 763 N N . VAL A 1 97 ? -15.181 5.433 -5.898 1.00 98.62 97 VAL A N 1
ATOM 764 C CA . VAL A 1 97 ? -14.954 4.024 -6.273 1.00 98.62 97 VAL A CA 1
ATOM 765 C C . VAL A 1 97 ? -15.602 3.078 -5.253 1.00 98.62 97 VAL A C 1
ATOM 767 O O . VAL A 1 97 ? -16.284 2.125 -5.631 1.00 98.62 97 VAL A O 1
ATOM 770 N N . LEU A 1 98 ? -15.452 3.357 -3.950 1.00 98.38 98 LEU A N 1
ATOM 771 C CA . LEU A 1 98 ? -16.086 2.562 -2.889 1.00 98.38 98 LEU A CA 1
ATOM 772 C C . LEU A 1 98 ? -17.617 2.533 -3.016 1.00 98.38 98 LEU A C 1
ATOM 774 O O . LEU A 1 98 ? -18.223 1.463 -2.884 1.00 98.38 98 LEU A O 1
ATOM 778 N N . ASP A 1 99 ? -18.227 3.691 -3.271 1.00 97.94 99 ASP A N 1
ATOM 779 C CA . ASP A 1 99 ? -19.679 3.845 -3.373 1.00 97.94 99 ASP A CA 1
ATOM 780 C C . ASP A 1 99 ? -20.228 3.235 -4.668 1.00 97.94 99 ASP A C 1
ATOM 782 O O . ASP A 1 99 ? -21.187 2.459 -4.618 1.00 97.94 99 ASP A O 1
ATOM 786 N N . GLN A 1 100 ? -19.592 3.532 -5.806 1.00 97.81 100 GLN A N 1
ATOM 787 C CA . GLN A 1 100 ? -19.964 3.055 -7.143 1.00 97.81 100 GLN A CA 1
ATOM 788 C C . GLN A 1 100 ? -20.021 1.528 -7.217 1.00 97.81 100 GLN A C 1
ATOM 790 O O . GLN A 1 100 ? -20.935 0.964 -7.816 1.00 97.81 100 GLN A O 1
ATOM 795 N N . HIS A 1 101 ? -19.079 0.855 -6.561 1.00 98.12 101 HIS A N 1
ATOM 796 C CA . HIS A 1 101 ? -18.996 -0.602 -6.543 1.00 98.12 101 HIS A CA 1
ATOM 797 C C . HIS A 1 101 ? -19.645 -1.247 -5.312 1.00 98.12 101 HIS A C 1
ATOM 799 O O . HIS A 1 101 ? -19.629 -2.474 -5.179 1.00 98.12 101 HIS A O 1
ATOM 805 N N . HIS A 1 102 ? -20.261 -0.457 -4.427 1.00 96.44 102 HIS A N 1
ATOM 806 C CA . HIS A 1 102 ? -20.948 -0.932 -3.221 1.00 96.44 102 HIS A CA 1
ATOM 807 C C . HIS A 1 102 ? -20.062 -1.783 -2.290 1.00 96.44 102 HIS A C 1
ATOM 809 O O . HIS A 1 102 ? -20.521 -2.748 -1.674 1.00 96.44 102 HIS A O 1
ATOM 815 N N . LEU A 1 103 ? -18.783 -1.424 -2.166 1.00 96.56 103 LEU A N 1
ATOM 816 C CA . LEU A 1 103 ? -17.765 -2.255 -1.503 1.00 96.56 103 LEU A CA 1
ATOM 817 C C . LEU A 1 103 ? -17.856 -2.238 0.029 1.00 96.56 103 LEU A C 1
ATOM 819 O O . LEU A 1 103 ? -17.296 -3.093 0.713 1.00 96.56 103 LEU A O 1
ATOM 823 N N . VAL A 1 104 ? -18.595 -1.278 0.587 1.00 93.62 104 VAL A N 1
ATOM 824 C CA . VAL A 1 104 ? -18.832 -1.172 2.035 1.00 93.62 104 VAL A CA 1
ATOM 825 C C . VAL A 1 104 ? -20.031 -2.011 2.482 1.00 93.62 104 VAL A C 1
ATOM 827 O O . VAL A 1 104 ? -20.086 -2.446 3.627 1.00 93.62 104 VAL A O 1
ATOM 830 N N . SER A 1 105 ? -20.999 -2.256 1.596 1.00 88.06 105 SER A N 1
ATOM 831 C CA . SER A 1 105 ? -22.275 -2.887 1.958 1.00 88.06 105 SER A CA 1
ATOM 832 C C . SER A 1 105 ? -22.332 -4.387 1.676 1.00 88.06 105 SER A C 1
ATOM 834 O O . SER A 1 105 ? -23.233 -5.058 2.179 1.00 88.06 105 SER A O 1
ATOM 836 N N . LYS A 1 106 ? -21.387 -4.925 0.896 1.00 89.19 106 LYS A N 1
ATOM 837 C CA . LYS A 1 106 ? -21.364 -6.337 0.495 1.00 89.19 106 LYS A CA 1
ATOM 838 C C . LYS A 1 106 ? -20.042 -7.007 0.870 1.00 89.19 106 LYS A C 1
ATOM 840 O O . LYS A 1 106 ? -18.999 -6.447 0.539 1.00 89.19 106 LYS A O 1
ATOM 845 N N . PRO A 1 107 ? -20.070 -8.197 1.499 1.00 93.19 107 PRO A N 1
ATOM 846 C CA . PRO A 1 107 ? -18.867 -8.992 1.707 1.00 93.19 107 PRO A CA 1
ATOM 847 C C . PRO A 1 107 ? -18.133 -9.249 0.394 1.00 93.19 107 PRO A C 1
ATOM 849 O O . PRO A 1 107 ? -18.763 -9.385 -0.658 1.00 93.19 107 PRO A O 1
ATOM 852 N N . PHE A 1 108 ? -16.808 -9.359 0.466 1.00 95.06 108 PHE A N 1
ATOM 853 C CA . PHE A 1 108 ? -16.016 -9.744 -0.695 1.00 95.06 108 PHE A CA 1
ATOM 854 C C . PHE A 1 108 ? -16.362 -11.153 -1.159 1.00 95.06 108 PHE A C 1
ATOM 856 O O . PHE A 1 108 ? -16.703 -12.032 -0.363 1.00 95.06 108 PHE A O 1
ATOM 863 N N . GLY A 1 109 ? -16.246 -11.361 -2.467 1.00 96.69 109 GLY A N 1
ATOM 864 C CA . GLY A 1 109 ? -16.332 -12.693 -3.034 1.00 96.69 109 GLY A CA 1
ATOM 865 C C . GLY A 1 109 ? -15.066 -13.509 -2.780 1.00 96.69 109 GLY A C 1
ATOM 866 O O . GLY A 1 109 ? -14.067 -13.040 -2.233 1.00 96.69 109 GLY A O 1
ATOM 867 N N . SER A 1 110 ? -15.131 -14.770 -3.187 1.00 97.75 110 SER A N 1
ATOM 868 C CA . SER A 1 110 ? -14.062 -15.758 -3.037 1.00 97.75 110 SER A CA 1
ATOM 869 C C . SER A 1 110 ? -13.657 -16.382 -4.372 1.00 97.75 110 SER A C 1
ATOM 871 O O . SER A 1 110 ? -13.007 -17.428 -4.384 1.00 97.75 110 SER A O 1
ATOM 873 N N . LYS A 1 111 ? -14.049 -15.775 -5.502 1.00 98.19 111 LYS A N 1
ATOM 874 C CA . LYS A 1 111 ? -13.748 -16.317 -6.827 1.00 98.19 111 LYS A CA 1
ATOM 875 C C . LYS A 1 111 ? -12.225 -16.353 -7.022 1.00 98.19 111 LYS A C 1
ATOM 877 O O . LYS A 1 111 ? -11.590 -15.299 -6.921 1.00 98.19 111 LYS A O 1
ATOM 882 N N . PRO A 1 112 ? -11.637 -17.535 -7.275 1.00 96.81 112 PRO A N 1
ATOM 883 C CA . PRO A 1 112 ? -10.206 -17.646 -7.509 1.00 96.81 112 PRO A CA 1
ATOM 884 C C . PRO A 1 112 ? -9.838 -17.054 -8.873 1.00 96.81 112 PRO A C 1
ATOM 886 O O . PRO A 1 112 ? -10.684 -16.945 -9.766 1.00 96.81 112 PRO A O 1
ATOM 889 N N . ALA A 1 113 ? -8.565 -16.711 -9.030 1.00 97.75 113 ALA A N 1
ATOM 890 C CA . ALA A 1 113 ? -7.958 -16.396 -10.314 1.00 97.75 113 ALA A CA 1
ATOM 891 C C . ALA A 1 113 ? -7.021 -17.532 -10.733 1.00 97.75 113 ALA A C 1
ATOM 893 O O . ALA A 1 113 ? -6.447 -18.203 -9.877 1.00 97.75 113 ALA A O 1
ATOM 894 N N . ASP A 1 114 ? -6.882 -17.732 -12.039 1.00 98.25 114 ASP A N 1
ATOM 895 C CA . ASP A 1 114 ? -5.779 -18.497 -12.612 1.00 98.25 114 ASP A CA 1
ATOM 896 C C . ASP A 1 114 ? -4.629 -17.555 -13.005 1.00 98.25 114 ASP A C 1
ATOM 898 O O . ASP A 1 114 ? -4.781 -16.328 -13.017 1.00 98.25 114 ASP A O 1
ATOM 902 N N . ASP A 1 115 ? -3.477 -18.132 -13.349 1.00 98.38 115 ASP A N 1
ATOM 903 C CA . ASP A 1 115 ? -2.274 -17.381 -13.725 1.00 98.38 115 ASP A CA 1
ATOM 904 C C . ASP A 1 115 ? -2.533 -16.421 -14.896 1.00 98.38 115 ASP A C 1
ATOM 906 O O . ASP A 1 115 ? -2.029 -15.300 -14.913 1.00 98.38 115 ASP A O 1
ATOM 910 N N . ALA A 1 116 ? -3.370 -16.825 -15.858 1.00 98.38 116 ALA A N 1
ATOM 911 C CA . ALA A 1 116 ? -3.704 -16.006 -17.019 1.00 98.38 116 ALA A CA 1
ATOM 912 C C . ALA A 1 116 ? -4.514 -14.759 -16.627 1.00 98.38 116 ALA A C 1
ATOM 914 O O . ALA A 1 116 ? -4.309 -13.674 -17.182 1.00 98.38 116 ALA A O 1
ATOM 915 N N . TRP A 1 117 ? -5.432 -14.889 -15.666 1.00 98.56 117 TRP A N 1
ATOM 916 C CA . TRP A 1 117 ? -6.156 -13.753 -15.111 1.00 98.56 117 TRP A CA 1
ATOM 917 C C . TRP A 1 117 ? -5.213 -12.823 -14.346 1.00 98.56 117 TRP A C 1
ATOM 919 O O . TRP A 1 117 ? -5.260 -11.614 -14.578 1.00 98.56 117 TRP A O 1
ATOM 929 N N . ILE A 1 118 ? -4.339 -13.371 -13.492 1.00 98.69 118 ILE A N 1
ATOM 930 C CA . ILE A 1 118 ? -3.356 -12.597 -12.715 1.00 98.69 118 ILE A CA 1
ATOM 931 C C . ILE A 1 118 ? -2.444 -11.804 -13.651 1.00 98.69 118 ILE A C 1
ATOM 933 O O . ILE A 1 118 ? -2.315 -10.586 -13.506 1.00 98.69 118 ILE A O 1
ATOM 937 N N . GLU A 1 119 ? -1.874 -12.463 -14.660 1.00 97.94 119 GLU A N 1
ATOM 938 C CA . GLU A 1 119 ? -1.015 -11.831 -15.656 1.00 97.94 119 GLU A CA 1
ATOM 939 C C . GLU A 1 119 ? -1.759 -10.700 -16.376 1.00 97.94 119 GLU A C 1
ATOM 941 O O . GLU A 1 119 ? -1.312 -9.549 -16.363 1.00 97.94 119 GLU A O 1
ATOM 946 N N . LYS A 1 120 ? -2.941 -10.978 -16.936 1.00 98.44 120 LYS A N 1
ATOM 947 C CA . LYS A 1 120 ? -3.725 -9.977 -17.672 1.00 98.44 120 LYS A CA 1
ATOM 948 C C . LYS A 1 120 ? -4.126 -8.785 -16.800 1.00 98.44 120 LYS A C 1
ATOM 950 O O . LYS A 1 120 ? -4.085 -7.637 -17.257 1.00 98.44 120 LYS A O 1
ATOM 955 N N . PHE A 1 121 ? -4.546 -9.037 -15.564 1.00 98.69 121 PHE A N 1
ATOM 956 C CA . PHE A 1 121 ? -4.989 -7.983 -14.661 1.00 98.69 121 PHE A CA 1
ATOM 957 C C . PHE A 1 121 ? -3.806 -7.148 -14.158 1.00 98.69 121 PHE A C 1
ATOM 959 O O . PHE A 1 121 ? -3.899 -5.922 -14.136 1.00 98.69 121 PHE A O 1
ATOM 966 N N . SER A 1 122 ? -2.650 -7.769 -13.899 1.00 98.31 122 SER A N 1
ATOM 967 C CA . SER A 1 122 ? -1.413 -7.047 -13.571 1.00 98.31 122 SER A CA 1
ATOM 968 C C . SER A 1 122 ? -0.980 -6.094 -14.693 1.00 98.31 122 SER A C 1
ATOM 970 O O . SER A 1 122 ? -0.642 -4.940 -14.431 1.00 98.31 122 SER A O 1
ATOM 972 N N . GLN A 1 123 ? -1.091 -6.522 -15.957 1.00 96.81 123 GLN A N 1
ATOM 973 C CA . GLN A 1 123 ? -0.827 -5.666 -17.116 1.00 96.81 123 GLN A CA 1
ATOM 974 C C . GLN A 1 123 ? -1.853 -4.539 -17.232 1.00 96.81 123 GLN A C 1
ATOM 976 O O . GLN A 1 123 ? -1.502 -3.422 -17.605 1.00 96.81 123 GLN A O 1
ATOM 981 N N . THR A 1 124 ? -3.117 -4.801 -16.897 1.00 97.94 124 THR A N 1
ATOM 982 C CA . THR A 1 124 ? -4.152 -3.760 -16.878 1.00 97.94 124 THR A CA 1
ATOM 983 C C . THR A 1 124 ? -3.799 -2.679 -15.858 1.00 97.94 124 THR A C 1
ATOM 985 O O . THR A 1 124 ? -3.803 -1.503 -16.208 1.00 97.94 124 THR A O 1
ATOM 988 N N . ILE A 1 125 ? -3.416 -3.060 -14.636 1.00 98.06 125 ILE A N 1
ATOM 989 C CA . ILE A 1 125 ? -2.990 -2.125 -13.584 1.00 98.06 125 ILE A CA 1
ATOM 990 C C . ILE A 1 125 ? -1.755 -1.334 -14.038 1.00 98.06 125 ILE A C 1
ATOM 992 O O . ILE A 1 125 ? -1.772 -0.105 -14.025 1.00 98.06 125 ILE A O 1
ATOM 996 N N . PHE A 1 126 ? -0.710 -2.025 -14.505 1.00 95.38 126 PHE A N 1
ATOM 997 C CA . PHE A 1 126 ? 0.558 -1.411 -14.910 1.00 95.38 126 PHE A CA 1
ATOM 998 C C . PHE A 1 126 ? 0.405 -0.382 -16.044 1.00 95.38 126 PHE A C 1
ATOM 1000 O O . PHE A 1 126 ? 1.101 0.636 -16.052 1.00 95.38 126 PHE A O 1
ATOM 1007 N N . ASN A 1 127 ? -0.493 -0.633 -17.001 1.00 94.44 127 ASN A N 1
ATOM 1008 C CA . ASN A 1 127 ? -0.697 0.225 -18.174 1.00 94.44 127 ASN A CA 1
ATOM 1009 C C . ASN A 1 127 ? -1.769 1.312 -17.970 1.00 94.44 127 ASN A C 1
ATOM 1011 O O . ASN A 1 127 ? -1.982 2.135 -18.860 1.00 94.44 127 ASN A O 1
ATOM 1015 N N . SER A 1 128 ? -2.458 1.322 -16.828 1.00 96.38 128 SER A N 1
ATOM 1016 C CA . SER A 1 128 ? -3.549 2.262 -16.558 1.00 96.38 128 SER A CA 1
ATOM 1017 C C . SER A 1 128 ? -3.058 3.617 -16.045 1.00 96.38 128 SER A C 1
ATOM 1019 O O . SER A 1 128 ? -1.930 3.777 -15.576 1.00 96.38 128 SER A O 1
ATOM 1021 N N . THR A 1 129 ? -3.944 4.612 -16.106 1.00 96.38 129 THR A N 1
ATOM 1022 C CA . THR A 1 129 ? -3.836 5.808 -15.261 1.00 96.38 129 THR A CA 1
ATOM 1023 C C . THR A 1 129 ? -4.225 5.462 -13.816 1.00 96.38 129 THR A C 1
ATOM 1025 O O . THR A 1 129 ? -4.919 4.462 -13.607 1.00 96.38 129 THR A O 1
ATOM 1028 N N . PRO A 1 130 ? -3.836 6.272 -12.813 1.00 96.38 130 PRO A N 1
ATOM 1029 C CA . PRO A 1 130 ? -4.170 6.001 -11.410 1.00 96.38 130 PRO A CA 1
ATOM 1030 C C . PRO A 1 130 ? -5.671 5.799 -11.162 1.00 96.38 130 PRO A C 1
ATOM 1032 O O . PRO A 1 130 ? -6.075 4.807 -10.556 1.00 96.38 130 PRO A O 1
ATOM 1035 N N . ASP A 1 131 ? -6.504 6.679 -11.718 1.00 97.62 131 ASP A N 1
ATOM 1036 C CA . ASP A 1 131 ? -7.963 6.610 -11.606 1.00 97.62 131 ASP A CA 1
ATOM 1037 C C . ASP A 1 131 ? -8.536 5.338 -12.247 1.00 97.62 131 ASP A C 1
ATOM 1039 O O . ASP A 1 131 ? -9.396 4.679 -11.664 1.00 97.62 131 ASP A O 1
ATOM 1043 N N . ALA A 1 132 ? -8.034 4.955 -13.427 1.00 98.31 132 ALA A N 1
ATOM 1044 C CA . ALA A 1 132 ? -8.486 3.753 -14.124 1.00 98.31 132 ALA A CA 1
ATOM 1045 C C . ALA A 1 132 ? -8.042 2.467 -13.410 1.00 98.31 132 ALA A C 1
ATOM 1047 O O . ALA A 1 132 ? -8.798 1.499 -13.373 1.00 98.31 132 ALA A O 1
ATOM 1048 N N . ALA A 1 133 ? -6.851 2.459 -12.804 1.00 98.56 133 ALA A N 1
ATOM 1049 C CA . ALA A 1 133 ? -6.397 1.340 -11.986 1.00 98.56 133 ALA A CA 1
ATOM 1050 C C . ALA A 1 133 ? -7.274 1.184 -10.736 1.00 98.56 133 ALA A C 1
ATOM 1052 O O . ALA A 1 133 ? -7.738 0.082 -10.454 1.00 98.56 133 ALA A O 1
ATOM 1053 N N . ALA A 1 134 ? -7.562 2.281 -10.030 1.00 98.62 134 ALA A N 1
ATOM 1054 C CA . ALA A 1 134 ? -8.455 2.284 -8.873 1.00 98.62 134 ALA A CA 1
ATOM 1055 C C . ALA A 1 134 ? -9.852 1.735 -9.216 1.00 98.62 134 ALA A C 1
ATOM 1057 O O . ALA A 1 134 ? -10.369 0.871 -8.504 1.00 98.62 134 ALA A O 1
ATOM 1058 N N . GLU A 1 135 ? -10.429 2.192 -10.330 1.00 98.69 135 GLU A N 1
ATOM 1059 C CA . GLU A 1 135 ? -11.708 1.704 -10.855 1.00 98.69 135 GLU A CA 1
ATOM 1060 C C . GLU A 1 135 ? -11.651 0.208 -11.197 1.00 98.69 135 GLU A C 1
ATOM 1062 O O . GLU A 1 135 ? -12.532 -0.552 -10.802 1.00 98.69 135 GLU A O 1
ATOM 1067 N N . ALA A 1 136 ? -10.589 -0.254 -11.866 1.00 98.81 136 ALA A N 1
ATOM 1068 C CA . ALA A 1 136 ? -10.425 -1.665 -12.207 1.00 98.81 136 ALA A CA 1
ATOM 1069 C C . ALA A 1 136 ? -10.376 -2.562 -10.957 1.00 98.81 136 ALA A C 1
ATOM 1071 O O . ALA A 1 136 ? -10.993 -3.630 -10.945 1.00 98.81 136 ALA A O 1
ATOM 1072 N N . ILE A 1 137 ? -9.694 -2.127 -9.888 1.00 98.88 137 ILE A N 1
ATOM 1073 C CA . ILE A 1 137 ? -9.700 -2.841 -8.602 1.00 98.88 137 ILE A CA 1
ATOM 1074 C C . ILE A 1 137 ? -11.107 -2.863 -7.995 1.00 98.88 137 ILE A C 1
ATOM 1076 O O . ILE A 1 137 ? -11.567 -3.917 -7.545 1.00 98.88 137 ILE A O 1
ATOM 1080 N N . GLY A 1 138 ? -11.801 -1.721 -7.993 1.00 98.62 138 GLY A N 1
ATOM 1081 C CA . GLY A 1 138 ? -13.167 -1.622 -7.485 1.00 98.62 138 GLY A CA 1
ATOM 1082 C C . GLY A 1 138 ? -14.133 -2.561 -8.215 1.00 98.62 138 GLY A C 1
ATOM 1083 O O . GLY A 1 138 ? -14.891 -3.292 -7.572 1.00 98.62 138 GLY A O 1
ATOM 1084 N N . ALA A 1 139 ? -14.037 -2.616 -9.543 1.00 98.69 139 ALA A N 1
ATOM 1085 C CA . ALA A 1 139 ? -14.810 -3.516 -10.387 1.00 98.69 139 ALA A CA 1
ATOM 1086 C C . ALA A 1 139 ? -14.497 -4.993 -10.101 1.00 98.69 139 ALA A C 1
ATOM 1088 O O . ALA A 1 139 ? -15.420 -5.781 -9.904 1.00 98.69 139 ALA A O 1
ATOM 1089 N N . ALA A 1 140 ? -13.220 -5.374 -9.988 1.00 98.69 140 ALA A N 1
ATOM 1090 C CA . ALA A 1 140 ? -12.837 -6.753 -9.679 1.00 98.69 140 ALA A CA 1
ATOM 1091 C C . ALA A 1 140 ? -13.376 -7.217 -8.311 1.00 98.69 140 ALA A C 1
ATOM 1093 O O . ALA A 1 140 ? -13.890 -8.334 -8.192 1.00 98.69 140 ALA A O 1
ATOM 1094 N N . LEU A 1 141 ? -13.318 -6.351 -7.290 1.00 98.56 141 LEU A N 1
ATOM 1095 C CA . LEU A 1 141 ? -13.923 -6.624 -5.981 1.00 98.56 141 LEU A CA 1
ATOM 1096 C C . LEU A 1 141 ? -15.445 -6.793 -6.089 1.00 98.56 141 LEU A C 1
ATOM 1098 O O . LEU A 1 141 ? -16.006 -7.715 -5.495 1.00 98.56 141 LEU A O 1
ATOM 1102 N N . HIS A 1 142 ? -16.111 -5.935 -6.866 1.00 98.00 142 HIS A N 1
ATOM 1103 C CA . HIS A 1 142 ? -17.555 -6.006 -7.099 1.00 98.00 142 HIS A CA 1
ATOM 1104 C C . HIS A 1 142 ? -17.985 -7.298 -7.804 1.00 98.00 142 HIS A C 1
ATOM 1106 O O . HIS A 1 142 ? -19.001 -7.894 -7.446 1.00 98.00 142 HIS A O 1
ATOM 1112 N N . GLU A 1 143 ? -17.200 -7.753 -8.781 1.00 97.62 143 GLU A N 1
ATOM 1113 C CA . GLU A 1 143 ? -17.404 -9.013 -9.506 1.00 97.62 143 GLU A CA 1
ATOM 1114 C C . GLU A 1 143 ? -17.154 -10.260 -8.640 1.00 97.62 143 GLU A C 1
ATOM 1116 O O . GLU A 1 143 ? -17.399 -11.389 -9.074 1.00 97.62 143 GLU A O 1
ATOM 1121 N N . GLY A 1 144 ? -16.691 -10.070 -7.402 1.00 97.94 144 GLY A N 1
ATOM 1122 C CA . GLY A 1 144 ? -16.503 -11.133 -6.425 1.00 97.94 144 GLY A CA 1
ATOM 1123 C C . GLY A 1 144 ? -15.176 -11.875 -6.555 1.00 97.94 144 GLY A C 1
ATOM 1124 O O . GLY A 1 144 ? -15.059 -12.983 -6.021 1.00 97.94 144 GLY A O 1
ATOM 1125 N N . MET A 1 145 ? -14.184 -11.292 -7.237 1.00 98.56 145 MET A N 1
ATOM 1126 C CA . MET A 1 145 ? -12.811 -11.801 -7.198 1.00 98.56 145 MET A CA 1
ATOM 1127 C C . MET A 1 145 ? -12.289 -11.778 -5.763 1.00 98.56 145 MET A C 1
ATOM 1129 O O . MET A 1 145 ? -12.569 -10.848 -5.002 1.00 98.56 145 MET A O 1
ATOM 1133 N N . SER A 1 146 ? -11.546 -12.817 -5.380 1.00 98.19 146 SER A N 1
ATOM 1134 C CA . SER A 1 146 ? -10.994 -12.877 -4.033 1.00 98.19 146 SER A CA 1
ATOM 1135 C C . SER A 1 146 ? -10.002 -11.724 -3.807 1.00 98.19 146 SER A C 1
ATOM 1137 O O . SER A 1 146 ? -9.173 -11.437 -4.678 1.00 98.19 146 SER A O 1
ATOM 1139 N N . PRO A 1 147 ? -10.022 -11.077 -2.626 1.00 98.25 147 PRO A N 1
ATOM 1140 C CA . PRO A 1 147 ? -9.042 -10.052 -2.276 1.00 98.25 147 PRO A CA 1
ATOM 1141 C C . PRO A 1 147 ? -7.593 -10.527 -2.428 1.00 98.25 147 PRO A C 1
ATOM 1143 O O . PRO A 1 147 ? -6.736 -9.750 -2.826 1.00 98.25 147 PRO A O 1
ATOM 1146 N N . SER A 1 148 ? -7.318 -11.809 -2.160 1.00 98.19 148 SER A N 1
ATOM 1147 C CA . SER A 1 148 ? -5.980 -12.387 -2.310 1.00 98.19 148 SER A CA 1
ATOM 1148 C C . SER A 1 148 ? -5.524 -12.452 -3.769 1.00 98.19 148 SER A C 1
ATOM 1150 O O . SER A 1 148 ? -4.382 -12.103 -4.043 1.00 98.19 148 SER A O 1
ATOM 1152 N N . ALA A 1 149 ? -6.404 -12.835 -4.703 1.00 98.50 149 ALA A N 1
ATOM 1153 C CA . ALA A 1 149 ? -6.084 -12.850 -6.132 1.00 98.50 149 ALA A CA 1
ATOM 1154 C C . ALA A 1 149 ? -5.844 -11.431 -6.667 1.00 98.50 149 ALA A C 1
ATOM 1156 O O . ALA A 1 149 ? -4.933 -11.191 -7.456 1.00 98.50 149 ALA A O 1
ATOM 1157 N N . ILE A 1 150 ? -6.634 -10.462 -6.197 1.00 98.81 150 ILE A N 1
ATOM 1158 C CA . ILE A 1 150 ? -6.430 -9.051 -6.530 1.00 98.81 150 ILE A CA 1
ATOM 1159 C C . ILE A 1 150 ? -5.076 -8.565 -5.992 1.00 98.81 150 ILE A C 1
ATOM 1161 O O . ILE A 1 150 ? -4.304 -7.982 -6.750 1.00 98.81 150 ILE A O 1
ATOM 1165 N N . SER A 1 151 ? -4.754 -8.844 -4.723 1.00 98.69 151 SER A N 1
ATOM 1166 C CA . SER A 1 151 ? -3.449 -8.515 -4.128 1.00 98.69 151 SER A CA 1
ATOM 1167 C C . SER A 1 151 ? -2.284 -9.110 -4.915 1.00 98.69 151 SER A C 1
ATOM 1169 O O . SER A 1 151 ? -1.287 -8.430 -5.133 1.00 98.69 151 SER A O 1
ATOM 1171 N N . GLU A 1 152 ? -2.402 -10.359 -5.366 1.00 98.69 152 GLU A N 1
ATOM 1172 C CA . GLU A 1 152 ? -1.376 -11.031 -6.164 1.00 98.69 152 GLU A CA 1
ATOM 1173 C C . GLU A 1 152 ? -1.160 -10.346 -7.522 1.00 98.69 152 GLU A C 1
ATOM 1175 O O . GLU A 1 152 ? -0.019 -10.095 -7.920 1.00 98.69 152 GLU A O 1
ATOM 1180 N N . ALA A 1 153 ? -2.237 -9.956 -8.208 1.00 98.81 153 ALA A N 1
ATOM 1181 C CA . ALA A 1 153 ? -2.139 -9.206 -9.457 1.00 98.81 153 ALA A CA 1
ATOM 1182 C C . ALA A 1 153 ? -1.520 -7.811 -9.256 1.00 98.81 153 ALA A C 1
ATOM 1184 O O . ALA A 1 153 ? -0.698 -7.384 -10.070 1.00 98.81 153 ALA A O 1
ATOM 1185 N N . ILE A 1 154 ? -1.858 -7.113 -8.163 1.00 98.75 154 ILE A N 1
ATOM 1186 C CA . ILE A 1 154 ? -1.252 -5.816 -7.818 1.00 98.75 154 ILE A CA 1
ATOM 1187 C C . ILE A 1 154 ? 0.238 -5.989 -7.494 1.00 98.75 154 ILE A C 1
ATOM 1189 O O . ILE A 1 154 ? 1.064 -5.231 -7.999 1.00 98.75 154 ILE A O 1
ATOM 1193 N N . ALA A 1 155 ? 0.605 -7.001 -6.704 1.00 98.44 155 ALA A N 1
ATOM 1194 C CA . ALA A 1 155 ? 1.999 -7.318 -6.394 1.00 98.44 155 ALA A CA 1
ATOM 1195 C C . ALA A 1 155 ? 2.801 -7.653 -7.660 1.00 98.44 155 ALA A C 1
ATOM 1197 O O . ALA A 1 155 ? 3.919 -7.172 -7.839 1.00 98.44 155 ALA A O 1
ATOM 1198 N N . THR A 1 156 ? 2.202 -8.408 -8.583 1.00 98.25 156 THR A N 1
ATOM 1199 C CA . THR A 1 156 ? 2.790 -8.698 -9.897 1.00 98.25 156 THR A CA 1
ATOM 1200 C C . THR A 1 156 ? 3.004 -7.410 -10.696 1.00 98.25 156 THR A C 1
ATOM 1202 O O . THR A 1 156 ? 4.086 -7.201 -11.244 1.00 98.25 156 THR A O 1
ATOM 1205 N N . ALA A 1 157 ? 2.029 -6.496 -10.699 1.00 97.44 157 ALA A N 1
ATOM 1206 C CA . ALA A 1 157 ? 2.147 -5.208 -11.378 1.00 97.44 157 ALA A CA 1
ATOM 1207 C C . ALA A 1 157 ? 3.236 -4.310 -10.760 1.00 97.44 157 ALA A C 1
ATOM 1209 O O . ALA A 1 157 ? 3.988 -3.664 -11.489 1.00 97.44 157 ALA A O 1
ATOM 1210 N N . ALA A 1 158 ? 3.376 -4.303 -9.432 1.00 97.06 158 ALA A N 1
ATOM 1211 C CA . ALA A 1 158 ? 4.447 -3.583 -8.745 1.00 97.06 158 ALA A CA 1
ATOM 1212 C C . ALA A 1 158 ? 5.830 -4.164 -9.080 1.00 97.06 158 ALA A C 1
ATOM 1214 O O . ALA A 1 158 ? 6.764 -3.421 -9.379 1.00 97.06 158 ALA A O 1
ATOM 1215 N N . ASN A 1 159 ? 5.952 -5.493 -9.132 1.00 96.31 159 ASN A N 1
ATOM 1216 C CA . ASN A 1 159 ? 7.198 -6.152 -9.521 1.00 96.31 159 ASN A CA 1
ATOM 1217 C C . ASN A 1 159 ? 7.605 -5.812 -10.961 1.00 96.31 159 ASN A C 1
ATOM 1219 O O . ASN A 1 159 ? 8.797 -5.673 -11.230 1.00 96.31 159 ASN A O 1
ATOM 1223 N N . LEU A 1 160 ? 6.651 -5.593 -11.876 1.00 94.69 160 LEU A N 1
ATOM 1224 C CA . LEU A 1 160 ? 6.970 -5.083 -13.215 1.00 94.69 160 LEU A CA 1
ATOM 1225 C C . LEU A 1 160 ? 7.675 -3.722 -13.163 1.00 94.69 160 LEU A C 1
ATOM 1227 O O . LEU A 1 160 ? 8.526 -3.475 -14.014 1.00 94.69 160 LEU A O 1
ATOM 1231 N N . LEU A 1 161 ? 7.379 -2.863 -12.181 1.00 94.06 161 LEU A N 1
ATOM 1232 C CA . LEU A 1 161 ? 8.100 -1.599 -12.013 1.00 94.06 161 LEU A CA 1
ATOM 1233 C C . LEU A 1 161 ? 9.534 -1.831 -11.564 1.00 94.06 161 LEU A C 1
ATOM 1235 O O . LEU A 1 161 ? 10.440 -1.277 -12.174 1.00 94.06 161 LEU A O 1
ATOM 1239 N N . VAL A 1 162 ? 9.769 -2.679 -10.560 1.00 93.56 162 VAL A N 1
ATOM 1240 C CA . VAL A 1 162 ? 11.140 -2.982 -10.111 1.00 93.56 162 VAL A CA 1
ATOM 1241 C C . VAL A 1 162 ? 11.967 -3.623 -11.225 1.00 93.56 162 VAL A C 1
ATOM 1243 O O . VAL A 1 162 ? 13.126 -3.264 -11.417 1.00 93.56 162 VAL A O 1
ATOM 1246 N N . LEU A 1 163 ? 11.365 -4.522 -12.008 1.00 93.19 163 LEU A N 1
ATOM 1247 C CA . LEU A 1 163 ? 12.040 -5.213 -13.108 1.00 93.19 163 LEU A CA 1
ATOM 1248 C C . LEU A 1 163 ? 12.329 -4.301 -14.305 1.00 93.19 163 LEU A C 1
ATOM 1250 O O . LEU A 1 163 ? 13.135 -4.674 -15.155 1.00 93.19 163 LEU A O 1
ATOM 1254 N N . ARG A 1 164 ? 11.674 -3.138 -14.385 1.00 93.06 164 ARG A N 1
ATOM 1255 C CA . ARG A 1 164 ? 11.848 -2.130 -15.440 1.00 93.06 164 ARG A CA 1
ATOM 1256 C C . ARG A 1 164 ? 12.492 -0.842 -14.929 1.00 93.06 164 ARG A C 1
ATOM 1258 O O . ARG A 1 164 ? 12.598 0.109 -15.698 1.00 93.06 164 ARG A O 1
ATOM 1265 N N . ASP A 1 165 ? 12.876 -0.772 -13.653 1.00 91.56 165 ASP A N 1
ATOM 1266 C CA . ASP A 1 165 ? 13.399 0.461 -13.076 1.00 91.56 165 ASP A CA 1
ATOM 1267 C C . ASP A 1 165 ? 14.771 0.761 -13.699 1.00 91.56 165 ASP A C 1
ATOM 1269 O O . ASP A 1 165 ? 15.710 -0.019 -13.525 1.00 91.56 165 ASP A O 1
ATOM 1273 N N . PRO A 1 166 ? 14.929 1.893 -14.407 1.00 87.88 166 PRO A N 1
ATOM 1274 C CA . PRO A 1 166 ? 16.213 2.281 -14.994 1.00 87.88 166 PRO A CA 1
ATOM 1275 C C . PRO A 1 166 ? 17.253 2.676 -13.936 1.00 87.88 166 PRO A C 1
ATOM 1277 O O . PRO A 1 166 ? 18.381 3.043 -14.269 1.00 87.88 166 PRO A O 1
ATOM 1280 N N . GLY A 1 167 ? 16.868 2.673 -12.661 1.00 89.62 167 GLY A N 1
ATOM 1281 C CA . GLY A 1 167 ? 17.675 3.104 -11.546 1.00 89.62 167 GLY A CA 1
ATOM 1282 C C . GLY A 1 167 ? 17.763 4.622 -11.444 1.00 89.62 167 GLY A C 1
ATOM 1283 O O . GLY A 1 167 ? 16.998 5.399 -12.038 1.00 89.62 167 GLY A O 1
ATOM 1284 N N . ARG A 1 168 ? 18.705 5.056 -10.610 1.00 90.88 168 ARG A N 1
ATOM 1285 C CA . ARG A 1 168 ? 18.904 6.462 -10.270 1.00 90.88 168 ARG A CA 1
ATOM 1286 C C . ARG A 1 168 ? 19.396 7.274 -11.482 1.00 90.88 168 ARG A C 1
ATOM 1288 O O . ARG A 1 168 ? 20.414 6.906 -12.067 1.00 90.88 168 ARG A O 1
ATOM 1295 N N . PRO A 1 169 ? 18.749 8.403 -11.834 1.00 88.75 169 PRO A N 1
ATOM 1296 C CA . PRO A 1 169 ? 19.232 9.288 -12.894 1.00 88.75 169 PRO A CA 1
ATOM 1297 C C . PRO A 1 169 ? 20.594 9.911 -12.571 1.00 88.75 169 PRO A C 1
ATOM 1299 O O . PRO A 1 169 ? 20.847 10.265 -11.418 1.00 88.75 169 PRO A O 1
ATOM 1302 N N . GLU A 1 170 ? 21.404 10.169 -13.603 1.00 91.25 170 GLU A N 1
ATOM 1303 C CA . GLU A 1 170 ? 22.738 10.789 -13.492 1.00 91.25 170 GLU A CA 1
ATOM 1304 C C . GLU A 1 170 ? 22.728 12.068 -12.638 1.00 91.25 170 GLU A C 1
ATOM 1306 O O . GLU A 1 170 ? 23.520 12.223 -11.715 1.00 91.25 170 GLU A O 1
ATOM 1311 N N . LYS A 1 171 ? 21.749 12.957 -12.865 1.00 92.62 171 LYS A N 1
ATOM 1312 C CA . LYS A 1 171 ? 21.605 14.230 -12.131 1.00 92.62 171 L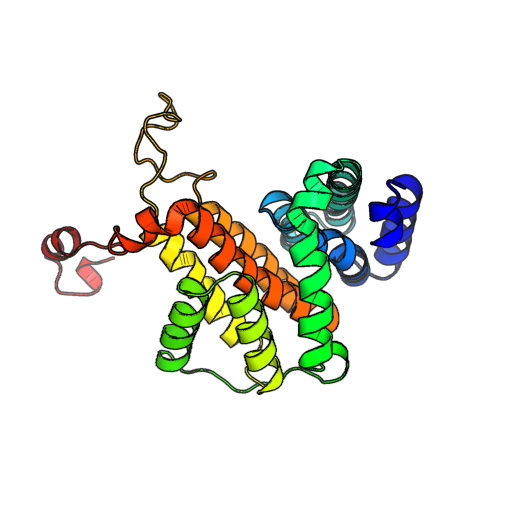YS A CA 1
ATOM 1313 C C . LYS A 1 171 ? 21.395 14.082 -10.619 1.00 92.62 171 LYS A C 1
ATOM 1315 O O . LYS A 1 171 ? 21.526 15.063 -9.894 1.00 92.62 171 LYS A O 1
ATOM 1320 N N . TYR A 1 172 ? 21.002 12.898 -10.153 1.00 89.94 172 TYR A N 1
ATOM 1321 C CA . TYR A 1 172 ? 20.782 12.607 -8.738 1.00 89.94 172 TYR A CA 1
ATOM 1322 C C . TYR A 1 172 ? 21.804 11.616 -8.180 1.00 89.94 172 TYR A C 1
ATOM 1324 O O . TYR A 1 172 ? 21.719 11.289 -6.993 1.00 89.94 172 TYR A O 1
ATOM 1332 N N . ALA A 1 173 ? 22.739 11.133 -9.001 1.00 92.69 173 ALA A N 1
ATOM 1333 C CA . ALA A 1 173 ? 23.731 10.151 -8.605 1.00 92.69 173 ALA A CA 1
ATOM 1334 C C . ALA A 1 173 ? 24.703 10.714 -7.557 1.00 92.69 173 ALA A C 1
ATOM 1336 O O . ALA A 1 173 ? 25.073 11.888 -7.568 1.00 92.69 173 ALA A O 1
ATOM 1337 N N . SER A 1 174 ? 25.126 9.848 -6.643 1.00 92.06 174 SER A N 1
ATOM 1338 C CA . SER A 1 174 ? 26.220 10.097 -5.706 1.00 92.06 174 SER A CA 1
ATOM 1339 C C . SER A 1 174 ? 27.154 8.892 -5.686 1.00 92.06 174 SER A C 1
ATOM 1341 O O . SER A 1 174 ? 26.868 7.860 -6.293 1.00 92.06 174 SER A O 1
ATOM 1343 N N . LYS A 1 175 ? 28.272 8.993 -4.965 1.00 92.94 175 LYS A N 1
ATOM 1344 C CA . LYS A 1 175 ? 29.217 7.880 -4.822 1.00 92.94 175 LYS A CA 1
ATOM 1345 C C . LYS A 1 175 ? 28.555 6.629 -4.222 1.00 92.94 175 LYS A C 1
ATOM 1347 O O . LYS A 1 175 ? 28.847 5.519 -4.649 1.00 92.94 175 LYS A O 1
ATOM 1352 N N . GLU A 1 176 ? 27.666 6.812 -3.250 1.00 90.75 176 GLU A N 1
ATOM 1353 C CA . GLU A 1 176 ? 26.946 5.744 -2.546 1.00 90.75 176 GLU A CA 1
ATOM 1354 C C . GLU A 1 176 ? 25.699 5.273 -3.308 1.00 90.75 176 GLU A C 1
ATOM 1356 O O . GLU A 1 176 ? 25.212 4.170 -3.073 1.00 90.75 176 GLU A O 1
ATOM 1361 N N . LYS A 1 177 ? 25.175 6.107 -4.213 1.00 90.81 177 LYS A N 1
ATOM 1362 C CA . LYS A 1 177 ? 24.010 5.826 -5.059 1.00 90.81 177 LYS A CA 1
ATOM 1363 C C . LYS A 1 177 ? 24.347 6.179 -6.514 1.00 90.81 177 LYS A C 1
ATOM 1365 O O . LYS A 1 177 ? 23.913 7.232 -6.991 1.00 90.81 177 LYS A O 1
ATOM 1370 N N . PRO A 1 178 ? 25.159 5.362 -7.208 1.00 93.50 178 PRO A N 1
ATOM 1371 C CA . PRO A 1 178 ? 25.613 5.676 -8.560 1.00 93.50 178 PRO A CA 1
ATOM 1372 C C . PRO A 1 178 ? 24.452 5.675 -9.563 1.00 93.50 178 PRO A C 1
ATOM 1374 O O . PRO A 1 178 ? 23.379 5.124 -9.296 1.00 93.50 178 PRO A O 1
ATOM 1377 N N . ALA A 1 179 ? 24.657 6.291 -10.726 1.00 93.44 179 ALA A N 1
ATOM 1378 C CA . ALA A 1 179 ? 23.669 6.274 -11.798 1.00 93.44 179 ALA A CA 1
ATOM 1379 C C . ALA A 1 179 ? 23.332 4.833 -12.216 1.00 93.44 179 ALA A C 1
ATOM 1381 O O . ALA A 1 179 ? 24.198 3.958 -12.218 1.00 93.44 179 ALA A O 1
ATOM 1382 N N . GLY A 1 180 ? 22.058 4.577 -12.510 1.00 90.38 180 GLY A N 1
ATOM 1383 C CA . GLY A 1 180 ? 21.554 3.240 -12.834 1.00 90.38 180 GLY A CA 1
ATOM 1384 C C . GLY A 1 180 ? 21.400 2.297 -11.635 1.00 90.38 180 GLY A C 1
ATOM 1385 O O . GLY A 1 180 ? 20.898 1.191 -11.797 1.00 90.38 180 GLY A O 1
ATOM 1386 N N . SER A 1 181 ? 21.781 2.706 -10.417 1.00 92.44 181 SER A N 1
ATOM 1387 C CA . SER A 1 181 ? 21.532 1.879 -9.231 1.00 92.44 181 SER A CA 1
ATOM 1388 C C . SER A 1 181 ? 20.044 1.828 -8.883 1.00 92.44 181 SER A C 1
ATOM 1390 O O . SER A 1 181 ? 19.373 2.864 -8.820 1.00 92.44 181 SER A O 1
ATOM 1392 N N . VAL A 1 182 ? 19.553 0.618 -8.612 1.00 91.81 182 VAL A N 1
ATOM 1393 C CA . VAL A 1 182 ? 18.247 0.369 -7.997 1.00 91.81 182 VAL A CA 1
ATOM 1394 C C . VAL A 1 182 ? 18.474 0.124 -6.503 1.00 91.81 182 VAL A C 1
ATOM 1396 O O . VAL A 1 182 ? 19.225 -0.773 -6.125 1.00 91.81 182 VAL A O 1
ATOM 1399 N N . HIS A 1 183 ? 17.899 0.966 -5.645 1.00 88.25 183 HIS A N 1
ATOM 1400 C CA . HIS A 1 183 ? 18.041 0.906 -4.181 1.00 88.25 183 HIS A CA 1
ATOM 1401 C C . HIS A 1 183 ? 16.711 1.263 -3.510 1.00 88.25 183 HIS A C 1
ATOM 1403 O O . HIS A 1 183 ? 15.705 1.436 -4.188 1.00 88.25 183 HIS A O 1
ATOM 1409 N N . GLY A 1 184 ? 16.698 1.375 -2.179 1.00 84.25 184 GLY A N 1
ATOM 1410 C CA . GLY A 1 184 ? 15.472 1.609 -1.407 1.00 84.25 184 GLY A CA 1
ATOM 1411 C C . GLY A 1 184 ? 14.641 2.811 -1.866 1.00 84.25 184 GLY A C 1
ATOM 1412 O O . GLY A 1 184 ? 13.434 2.751 -1.762 1.00 84.25 184 GLY A O 1
ATOM 1413 N N . ASP A 1 185 ? 15.269 3.854 -2.418 1.00 86.25 185 ASP A N 1
ATOM 1414 C CA . ASP A 1 185 ? 14.607 5.082 -2.902 1.00 86.25 185 ASP A CA 1
ATOM 1415 C C . ASP A 1 185 ? 14.385 5.084 -4.435 1.00 86.25 185 ASP A C 1
ATOM 1417 O O . ASP A 1 185 ? 14.207 6.121 -5.070 1.00 86.25 185 ASP A O 1
ATOM 1421 N N . SER A 1 186 ? 14.433 3.910 -5.065 1.00 91.06 186 SER A N 1
ATOM 1422 C CA . SER A 1 186 ? 14.038 3.717 -6.464 1.00 91.06 186 SER A CA 1
ATOM 1423 C C . SER A 1 186 ? 12.523 3.568 -6.594 1.00 91.06 186 SER A C 1
ATOM 1425 O O . SER A 1 186 ? 11.868 3.022 -5.709 1.00 91.06 186 SER A O 1
ATOM 1427 N N . VAL A 1 187 ? 11.963 4.027 -7.717 1.00 91.50 187 VAL A N 1
ATOM 1428 C CA . VAL A 1 187 ? 10.507 4.099 -7.925 1.00 91.50 187 VAL A CA 1
ATOM 1429 C C . VAL A 1 187 ? 9.873 2.714 -7.856 1.00 91.50 187 VAL A C 1
ATOM 1431 O O . VAL A 1 187 ? 8.898 2.529 -7.138 1.00 91.50 187 VAL A O 1
ATOM 1434 N N . GLY A 1 188 ? 10.453 1.719 -8.532 1.00 92.88 188 GLY A N 1
ATOM 1435 C CA . GLY A 1 188 ? 9.933 0.356 -8.478 1.00 92.88 188 GLY A CA 1
ATOM 1436 C C . GLY A 1 188 ? 10.005 -0.252 -7.076 1.00 92.88 188 GLY A C 1
ATOM 1437 O O . GLY A 1 188 ? 9.114 -0.998 -6.689 1.00 92.88 188 GLY A O 1
ATOM 1438 N N . VAL A 1 189 ? 11.046 0.075 -6.299 1.00 94.38 189 VAL A N 1
ATOM 1439 C CA . VAL A 1 189 ? 11.225 -0.463 -4.940 1.00 94.38 189 VAL A CA 1
ATOM 1440 C C . VAL A 1 189 ? 10.211 0.166 -3.986 1.00 94.38 189 VAL A C 1
ATOM 1442 O O . VAL A 1 189 ? 9.545 -0.557 -3.250 1.00 94.38 189 VAL A O 1
ATOM 1445 N N . HIS A 1 190 ? 10.016 1.486 -4.062 1.00 93.69 190 HIS A N 1
ATOM 1446 C CA . HIS A 1 190 ? 8.963 2.184 -3.323 1.00 93.69 190 HIS A CA 1
ATOM 1447 C C . HIS A 1 190 ? 7.567 1.655 -3.659 1.00 93.69 190 HIS A C 1
ATOM 1449 O O . HIS A 1 190 ? 6.781 1.420 -2.740 1.00 93.69 190 HIS A O 1
ATOM 1455 N N . ALA A 1 191 ? 7.279 1.410 -4.940 1.00 94.56 191 ALA A N 1
ATOM 1456 C CA . ALA A 1 191 ? 6.007 0.834 -5.358 1.00 94.56 191 ALA A CA 1
ATOM 1457 C C . ALA A 1 191 ? 5.788 -0.548 -4.720 1.00 94.56 191 ALA A C 1
ATOM 1459 O O . ALA A 1 191 ? 4.731 -0.804 -4.144 1.00 94.56 191 ALA A O 1
ATOM 1460 N N . CYS A 1 192 ? 6.797 -1.429 -4.756 1.00 96.44 192 CYS A N 1
ATOM 1461 C CA . CYS A 1 192 ? 6.741 -2.740 -4.104 1.00 96.44 192 CYS A CA 1
ATOM 1462 C C . CYS A 1 192 ? 6.529 -2.629 -2.585 1.00 96.44 192 CYS A C 1
ATOM 1464 O O . CYS A 1 192 ? 5.694 -3.350 -2.038 1.00 96.44 192 CYS A O 1
ATOM 1466 N N . ASP A 1 193 ? 7.232 -1.721 -1.903 1.00 96.75 193 ASP A N 1
ATOM 1467 C CA . ASP A 1 193 ? 7.087 -1.513 -0.457 1.00 96.75 193 ASP A CA 1
ATOM 1468 C C . ASP A 1 193 ? 5.686 -1.003 -0.087 1.00 96.75 193 ASP A C 1
ATOM 1470 O O . ASP A 1 193 ? 5.065 -1.508 0.857 1.00 96.75 193 ASP A O 1
ATOM 1474 N N . ALA A 1 194 ? 5.162 -0.036 -0.846 1.00 97.06 194 ALA A N 1
ATOM 1475 C CA . ALA A 1 194 ? 3.829 0.516 -0.644 1.00 97.06 194 ALA A CA 1
ATOM 1476 C C . ALA A 1 194 ? 2.739 -0.535 -0.897 1.00 97.06 194 ALA A C 1
ATOM 1478 O O . ALA A 1 194 ? 1.836 -0.707 -0.074 1.00 97.06 194 ALA A O 1
ATOM 1479 N N . VAL A 1 195 ? 2.851 -1.292 -1.992 1.00 97.88 195 VAL A N 1
ATOM 1480 C CA . VAL A 1 195 ? 1.918 -2.373 -2.336 1.00 97.88 195 VAL A CA 1
ATOM 1481 C C . VAL A 1 195 ? 1.963 -3.494 -1.310 1.00 97.88 195 VAL A C 1
ATOM 1483 O O . VAL A 1 195 ? 0.904 -3.947 -0.874 1.00 97.88 195 VAL A O 1
ATOM 1486 N N . ASN A 1 196 ? 3.153 -3.908 -0.871 1.00 97.81 196 ASN A N 1
ATOM 1487 C CA . ASN A 1 196 ? 3.293 -4.901 0.188 1.00 97.81 196 ASN A CA 1
ATOM 1488 C C . ASN A 1 196 ? 2.587 -4.430 1.465 1.00 97.81 196 ASN A C 1
ATOM 1490 O O . ASN A 1 196 ? 1.807 -5.183 2.050 1.00 97.81 196 ASN A O 1
ATOM 1494 N N . ALA A 1 197 ? 2.803 -3.176 1.870 1.00 98.31 197 ALA A N 1
ATOM 1495 C CA . ALA A 1 197 ? 2.152 -2.613 3.044 1.00 98.31 197 ALA A CA 1
ATOM 1496 C C . ALA A 1 197 ? 0.620 -2.609 2.914 1.00 98.31 197 ALA A C 1
ATOM 1498 O O . ALA A 1 197 ? -0.082 -3.087 3.807 1.00 98.31 197 ALA A O 1
ATOM 1499 N N . LEU A 1 198 ? 0.096 -2.106 1.796 1.00 98.62 198 LEU A N 1
ATOM 1500 C CA . LEU A 1 198 ? -1.340 -1.989 1.555 1.00 98.62 198 LEU A CA 1
ATOM 1501 C C . LEU A 1 198 ? -2.029 -3.354 1.443 1.00 98.62 198 LEU A C 1
ATOM 1503 O O . LEU A 1 198 ? -3.062 -3.554 2.077 1.00 98.62 198 LEU A O 1
ATOM 1507 N N . CYS A 1 199 ? -1.457 -4.311 0.709 1.00 98.31 199 CYS A N 1
ATOM 1508 C CA . CYS A 1 199 ? -2.044 -5.645 0.553 1.00 98.31 199 CYS A CA 1
ATOM 1509 C C . CYS A 1 199 ? -2.070 -6.415 1.881 1.00 98.31 199 CYS A C 1
ATOM 1511 O O . CYS A 1 199 ? -3.073 -7.051 2.211 1.00 98.31 199 CYS A O 1
ATOM 1513 N N . ASN A 1 200 ? -1.007 -6.320 2.686 1.00 98.19 200 ASN A N 1
ATOM 1514 C CA . ASN A 1 200 ? -0.986 -6.953 4.004 1.00 98.19 200 ASN A CA 1
ATOM 1515 C C . ASN A 1 200 ? -1.964 -6.280 4.972 1.00 98.19 200 ASN A C 1
ATOM 1517 O O . ASN A 1 200 ? -2.698 -6.981 5.668 1.00 98.19 200 ASN A O 1
ATOM 1521 N N . MET A 1 201 ? -2.059 -4.945 4.980 1.00 98.38 201 MET A N 1
ATOM 1522 C CA . MET A 1 201 ? -3.087 -4.250 5.765 1.00 98.38 201 MET A CA 1
ATOM 1523 C C . MET A 1 201 ? -4.502 -4.638 5.315 1.00 98.38 201 MET A C 1
ATOM 1525 O O . MET A 1 201 ? -5.360 -4.870 6.164 1.00 98.38 201 MET A O 1
ATOM 1529 N N . ALA A 1 202 ? -4.741 -4.810 4.011 1.00 98.25 202 ALA A N 1
ATOM 1530 C CA . ALA A 1 202 ? -6.033 -5.262 3.499 1.00 98.25 202 ALA A CA 1
ATOM 1531 C C . ALA A 1 202 ? -6.442 -6.651 4.017 1.00 98.25 202 ALA A C 1
ATOM 1533 O O . ALA A 1 202 ? -7.629 -6.913 4.185 1.00 98.25 202 ALA A O 1
ATOM 1534 N N . SER A 1 203 ? -5.477 -7.531 4.303 1.00 96.88 203 SER A N 1
ATOM 1535 C CA . SER A 1 203 ? -5.752 -8.883 4.812 1.00 96.88 203 SER A CA 1
ATOM 1536 C C . SER A 1 203 ? -6.215 -8.928 6.275 1.00 96.88 203 SER A C 1
ATOM 1538 O O . SER A 1 203 ? -6.765 -9.939 6.711 1.00 96.88 203 SER A O 1
ATOM 1540 N N . VAL A 1 204 ? -6.001 -7.848 7.034 1.00 96.75 204 VAL A N 1
ATOM 1541 C CA . VAL A 1 204 ? -6.283 -7.786 8.481 1.00 96.75 204 VAL A CA 1
ATOM 1542 C C . VAL A 1 204 ? -7.254 -6.677 8.877 1.00 96.75 204 VAL A C 1
ATOM 1544 O O . VAL A 1 204 ? -7.780 -6.696 9.990 1.00 96.75 204 VAL A O 1
ATOM 1547 N N . ALA A 1 205 ? -7.473 -5.703 7.997 1.00 97.50 205 ALA A N 1
ATOM 1548 C CA . ALA A 1 205 ? -8.391 -4.600 8.219 1.00 97.50 205 ALA A CA 1
ATOM 1549 C C . ALA A 1 205 ? -9.855 -5.039 8.068 1.00 97.50 205 ALA A C 1
ATOM 1551 O O . ALA A 1 205 ? -10.170 -6.058 7.446 1.00 97.50 205 ALA A O 1
ATOM 1552 N N . ASN A 1 206 ? -10.780 -4.234 8.589 1.00 96.81 206 ASN A N 1
ATOM 1553 C CA . ASN A 1 206 ? -12.197 -4.421 8.290 1.00 96.81 206 ASN A CA 1
ATOM 1554 C C . ASN A 1 206 ? -12.483 -4.263 6.788 1.00 96.81 206 ASN A C 1
ATOM 1556 O O . ASN A 1 206 ? -11.710 -3.668 6.042 1.00 96.81 206 ASN A O 1
ATOM 1560 N N . GLN A 1 207 ? -13.652 -4.734 6.352 1.00 96.19 207 GLN A N 1
ATOM 1561 C CA . GLN A 1 207 ? -14.036 -4.771 4.938 1.00 96.19 207 GLN A CA 1
ATOM 1562 C C . GLN A 1 207 ? -13.870 -3.428 4.208 1.00 96.19 207 GLN A C 1
ATOM 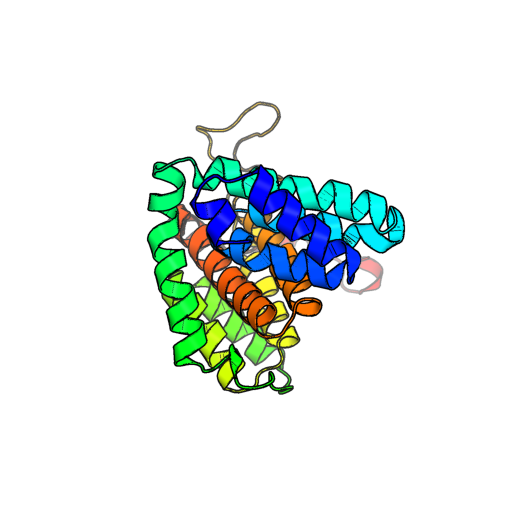1564 O O . GLN A 1 207 ? -13.337 -3.385 3.101 1.00 96.19 207 GLN A O 1
ATOM 1569 N N . ARG A 1 208 ? -14.297 -2.316 4.817 1.00 97.38 208 ARG A N 1
ATOM 1570 C CA . ARG A 1 208 ? -14.227 -0.996 4.176 1.00 97.38 208 ARG A CA 1
ATOM 1571 C C . ARG A 1 208 ? -12.778 -0.558 3.969 1.00 97.38 208 ARG A C 1
ATOM 1573 O O . ARG A 1 208 ? -12.436 -0.045 2.906 1.00 97.38 208 ARG A O 1
ATOM 1580 N N . ASN A 1 209 ? -11.944 -0.748 4.985 1.00 98.38 209 ASN A N 1
ATOM 1581 C CA . ASN A 1 209 ? -10.530 -0.399 4.932 1.00 98.38 209 ASN A CA 1
ATOM 1582 C C . ASN A 1 209 ? -9.747 -1.359 4.028 1.00 98.38 209 ASN A C 1
ATOM 1584 O O . ASN A 1 209 ? -8.875 -0.918 3.293 1.00 98.38 209 ASN A O 1
ATOM 1588 N N . ALA A 1 210 ? -10.106 -2.642 4.001 1.00 98.44 210 ALA A N 1
ATOM 1589 C CA . ALA A 1 210 ? -9.522 -3.619 3.095 1.00 98.44 210 ALA A CA 1
ATOM 1590 C C . ALA A 1 210 ? -9.774 -3.261 1.624 1.00 98.44 210 ALA A C 1
ATOM 1592 O O . ALA A 1 210 ? -8.835 -3.250 0.829 1.00 98.44 210 ALA A O 1
ATOM 1593 N N . ALA A 1 211 ? -11.007 -2.874 1.272 1.00 98.62 211 ALA A N 1
ATOM 1594 C CA . ALA A 1 211 ? -11.324 -2.383 -0.070 1.00 98.62 211 ALA A CA 1
ATOM 1595 C C . ALA A 1 211 ? -10.487 -1.144 -0.410 1.00 98.62 211 ALA A C 1
ATOM 1597 O O . ALA A 1 211 ? -9.878 -1.080 -1.476 1.00 98.62 211 ALA A O 1
ATOM 1598 N N . ALA A 1 212 ? -10.419 -0.181 0.516 1.00 98.56 212 ALA A N 1
ATOM 1599 C CA . ALA A 1 212 ? -9.637 1.032 0.324 1.00 98.56 212 ALA A CA 1
ATOM 1600 C C . ALA A 1 212 ? -8.147 0.732 0.115 1.00 98.56 212 ALA A C 1
ATOM 1602 O O . ALA A 1 212 ? -7.558 1.248 -0.828 1.00 98.56 212 ALA A O 1
ATOM 1603 N N . CYS A 1 213 ? -7.548 -0.138 0.930 1.00 98.75 213 CYS A N 1
ATOM 1604 C CA . CYS A 1 213 ? -6.152 -0.535 0.788 1.00 98.75 213 CYS A CA 1
ATOM 1605 C C . CYS A 1 213 ? -5.856 -1.141 -0.591 1.00 98.75 213 CYS A C 1
ATOM 1607 O O . CYS A 1 213 ? -4.863 -0.762 -1.204 1.00 98.75 213 CYS A O 1
ATOM 1609 N N . LEU A 1 214 ? -6.715 -2.026 -1.108 1.00 98.81 214 LEU A N 1
ATOM 1610 C CA . LEU A 1 214 ? -6.513 -2.633 -2.430 1.00 98.81 214 LEU A CA 1
ATOM 1611 C C . LEU A 1 214 ? -6.671 -1.622 -3.569 1.00 98.81 214 LEU A C 1
ATOM 1613 O O . LEU A 1 214 ? -5.850 -1.600 -4.484 1.00 98.81 214 LEU A O 1
ATOM 1617 N N . ILE A 1 215 ? -7.691 -0.761 -3.502 1.00 98.81 215 ILE A N 1
ATOM 1618 C CA . ILE A 1 215 ? -7.907 0.307 -4.491 1.00 98.81 215 ILE A CA 1
ATOM 1619 C C . ILE A 1 215 ? -6.691 1.237 -4.531 1.00 98.81 215 ILE A C 1
ATOM 1621 O O . ILE A 1 215 ? -6.174 1.541 -5.605 1.00 98.81 215 ILE A O 1
ATOM 1625 N N . LEU A 1 216 ? -6.207 1.652 -3.358 1.00 98.69 216 LEU A N 1
ATOM 1626 C CA . LEU A 1 216 ? -5.024 2.495 -3.234 1.00 98.69 216 LEU A CA 1
ATOM 1627 C C . LEU A 1 216 ? -3.757 1.785 -3.717 1.00 98.69 216 LEU A C 1
ATOM 1629 O O . LEU A 1 216 ? -2.913 2.424 -4.331 1.00 98.69 216 LEU A O 1
ATOM 1633 N N . ALA A 1 217 ? -3.620 0.477 -3.499 1.00 98.56 217 ALA A N 1
ATOM 1634 C CA . ALA A 1 217 ? -2.461 -0.269 -3.978 1.00 98.56 217 ALA A CA 1
ATOM 1635 C C . ALA A 1 217 ? -2.413 -0.313 -5.515 1.00 98.56 217 ALA A C 1
ATOM 1637 O O . ALA A 1 217 ? -1.359 -0.069 -6.098 1.00 98.56 217 ALA A O 1
ATOM 1638 N N . GLY A 1 218 ? -3.554 -0.539 -6.178 1.00 98.31 218 GLY A N 1
ATOM 1639 C CA . GLY A 1 218 ? -3.648 -0.440 -7.639 1.00 98.31 218 GLY A CA 1
ATOM 1640 C C . GLY A 1 218 ? -3.381 0.978 -8.155 1.00 98.31 218 GLY A C 1
ATOM 1641 O O . GLY A 1 218 ? -2.633 1.152 -9.118 1.00 98.31 218 GLY A O 1
ATOM 1642 N N . TYR A 1 219 ? -3.938 1.992 -7.482 1.00 97.88 219 TYR A N 1
ATOM 1643 C CA . TYR A 1 219 ? -3.671 3.400 -7.787 1.00 97.88 219 TYR A CA 1
ATOM 1644 C C . TYR A 1 219 ? -2.172 3.720 -7.700 1.00 97.88 219 TYR A C 1
ATOM 1646 O O . TYR A 1 219 ? -1.646 4.361 -8.607 1.00 97.88 219 TYR A O 1
ATOM 1654 N N . GLU A 1 220 ? -1.477 3.281 -6.643 1.00 96.38 220 GLU A N 1
ATOM 1655 C CA . GLU A 1 220 ? -0.064 3.620 -6.421 1.00 96.38 220 GLU A CA 1
ATOM 1656 C C . GLU A 1 220 ? 0.835 3.069 -7.527 1.00 96.38 220 GLU A C 1
ATOM 1658 O O . GLU A 1 220 ? 1.653 3.806 -8.070 1.00 96.38 220 GLU A O 1
ATOM 1663 N N . VAL A 1 221 ? 0.627 1.815 -7.948 1.00 96.06 221 VAL A N 1
ATOM 1664 C CA . VAL A 1 221 ? 1.378 1.225 -9.073 1.00 96.06 221 VAL A CA 1
ATOM 1665 C C . VAL A 1 221 ? 1.226 2.076 -10.339 1.00 96.06 221 VAL A C 1
ATOM 1667 O O . VAL A 1 221 ? 2.203 2.399 -11.023 1.00 96.06 221 VAL A O 1
ATOM 1670 N N . ALA A 1 222 ? -0.003 2.477 -10.660 1.00 95.31 222 ALA A N 1
ATOM 1671 C CA . ALA A 1 222 ? -0.273 3.320 -11.820 1.00 95.31 222 ALA A CA 1
ATOM 1672 C C . ALA A 1 222 ? 0.283 4.752 -11.653 1.00 95.31 222 ALA A C 1
ATOM 1674 O O . ALA A 1 222 ? 0.738 5.365 -12.619 1.00 95.31 222 ALA A O 1
ATOM 1675 N N . ASN A 1 223 ? 0.306 5.283 -10.431 1.00 93.81 223 ASN A N 1
ATOM 1676 C CA . ASN A 1 223 ? 0.855 6.599 -10.117 1.00 93.81 223 ASN A CA 1
ATOM 1677 C C . ASN A 1 223 ? 2.384 6.629 -10.264 1.00 93.81 223 ASN A C 1
ATOM 1679 O O . ASN A 1 223 ? 2.910 7.465 -11.003 1.00 93.81 223 ASN A O 1
ATOM 1683 N N . ASP A 1 224 ? 3.086 5.677 -9.658 1.00 91.38 224 ASP A N 1
ATOM 1684 C CA . ASP A 1 224 ? 4.545 5.573 -9.720 1.00 91.38 224 ASP A CA 1
ATOM 1685 C C . ASP A 1 224 ? 5.047 5.302 -11.141 1.00 91.38 224 ASP A C 1
ATOM 1687 O O . ASP A 1 224 ? 6.017 5.913 -11.602 1.00 91.38 224 ASP A O 1
ATOM 1691 N N . SER A 1 225 ? 4.332 4.458 -11.887 1.00 87.50 225 SER A N 1
ATOM 1692 C CA . SER A 1 225 ? 4.625 4.228 -13.303 1.00 87.50 225 SER A CA 1
ATOM 1693 C C . SER A 1 225 ? 4.391 5.475 -14.161 1.00 87.50 225 SER A C 1
ATOM 1695 O O . SER A 1 225 ? 5.171 5.737 -15.075 1.00 87.50 225 SER A O 1
ATOM 1697 N N . SER A 1 226 ? 3.374 6.292 -13.862 1.00 87.00 226 SER A N 1
ATOM 1698 C CA . SER A 1 226 ? 3.060 7.499 -14.640 1.00 87.00 226 SER A CA 1
ATOM 1699 C C . SER A 1 226 ? 4.146 8.578 -14.563 1.00 87.00 226 SER A C 1
ATOM 1701 O O . SER A 1 226 ? 4.443 9.218 -15.574 1.00 87.00 226 SER A O 1
ATOM 1703 N N . TYR A 1 227 ? 4.798 8.740 -13.404 1.00 79.75 227 TYR A N 1
ATOM 1704 C CA . TYR A 1 227 ? 5.827 9.764 -13.186 1.00 79.75 227 TYR A CA 1
ATOM 1705 C C . TYR A 1 227 ? 7.047 9.593 -14.109 1.00 79.75 227 TYR A C 1
ATOM 1707 O O . TYR A 1 227 ? 7.668 10.579 -14.510 1.00 79.75 227 TYR A O 1
ATOM 1715 N N . ARG A 1 228 ? 7.370 8.347 -14.481 1.00 82.38 228 ARG A N 1
ATOM 1716 C CA . ARG A 1 228 ? 8.473 7.993 -15.395 1.00 82.38 228 ARG A CA 1
ATOM 1717 C C . ARG A 1 228 ? 8.002 7.081 -16.527 1.00 82.38 228 ARG A C 1
ATOM 1719 O O . ARG A 1 228 ? 8.758 6.220 -16.969 1.00 82.38 228 ARG A O 1
ATOM 1726 N N . ARG A 1 229 ? 6.767 7.264 -17.012 1.00 87.31 229 ARG A N 1
ATOM 1727 C CA . ARG A 1 229 ? 6.128 6.354 -17.985 1.00 87.31 229 ARG A CA 1
ATOM 1728 C C . ARG A 1 229 ? 7.009 6.066 -19.195 1.00 87.31 229 ARG A C 1
ATOM 1730 O O . ARG A 1 229 ? 7.248 4.911 -19.513 1.00 87.31 229 ARG A O 1
ATOM 1737 N N . ALA A 1 230 ? 7.554 7.117 -19.809 1.00 85.44 230 ALA A N 1
ATOM 1738 C CA . ALA A 1 230 ? 8.423 6.984 -20.977 1.00 85.44 230 ALA A CA 1
ATOM 1739 C C . ALA A 1 230 ? 9.669 6.125 -20.703 1.00 85.44 230 ALA A C 1
ATOM 1741 O O . ALA A 1 230 ? 10.160 5.454 -21.604 1.00 85.44 230 ALA A O 1
ATOM 1742 N N . GLU A 1 231 ? 10.176 6.137 -19.469 1.00 84.69 231 GLU A N 1
ATOM 1743 C CA . GLU A 1 231 ? 11.284 5.279 -19.068 1.00 84.69 231 GLU A CA 1
ATOM 1744 C C . GLU A 1 231 ? 10.773 3.847 -18.881 1.00 84.69 231 GLU A C 1
ATOM 1746 O O . GLU A 1 231 ? 11.234 2.951 -19.574 1.00 84.69 231 GLU A O 1
ATOM 1751 N N . PHE A 1 232 ? 9.748 3.614 -18.060 1.00 85.81 232 PHE A N 1
ATOM 1752 C CA . PHE A 1 232 ? 9.218 2.261 -17.834 1.00 85.81 232 PHE A CA 1
ATOM 1753 C C . PHE A 1 232 ? 8.743 1.541 -19.109 1.00 85.81 232 PHE A C 1
ATOM 1755 O O . PHE A 1 232 ? 8.865 0.318 -19.199 1.00 85.81 232 PHE A O 1
ATOM 1762 N N . ASP A 1 233 ? 8.256 2.281 -20.106 1.00 84.56 233 ASP A N 1
ATOM 1763 C CA . ASP A 1 233 ? 7.862 1.731 -21.406 1.00 84.56 233 ASP A CA 1
ATOM 1764 C C . ASP A 1 233 ? 9.075 1.372 -22.282 1.00 84.56 233 ASP A C 1
ATOM 1766 O O . ASP A 1 233 ? 9.021 0.417 -23.058 1.00 84.56 233 ASP A O 1
ATOM 1770 N N . ALA A 1 234 ? 10.180 2.114 -22.158 1.00 83.25 234 ALA A N 1
ATOM 1771 C CA . ALA A 1 234 ? 11.398 1.893 -22.935 1.00 83.25 234 ALA A CA 1
ATOM 1772 C C . ALA A 1 234 ? 12.227 0.697 -22.434 1.00 83.25 234 ALA A C 1
ATOM 1774 O O . ALA A 1 234 ? 12.948 0.079 -23.221 1.00 83.25 234 ALA A O 1
ATOM 1775 N N . TYR A 1 235 ? 12.140 0.359 -21.145 1.00 78.62 235 TYR A N 1
ATOM 1776 C CA . TYR A 1 235 ? 12.904 -0.741 -20.555 1.00 78.62 235 TYR A CA 1
ATOM 1777 C C . TYR A 1 235 ? 12.116 -2.054 -20.587 1.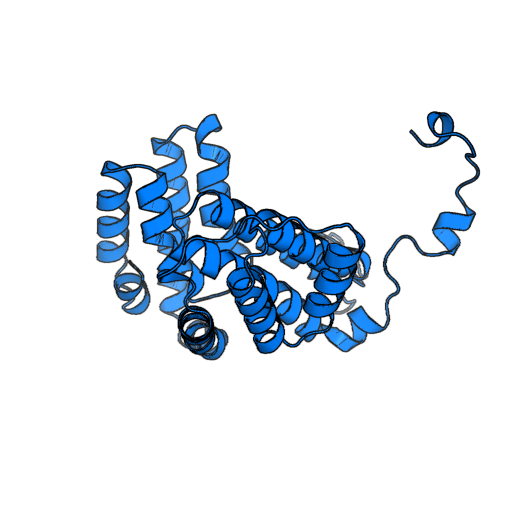00 78.62 235 TYR A C 1
ATOM 1779 O O . TYR A 1 235 ? 11.011 -2.163 -20.058 1.00 78.62 235 TYR A O 1
ATOM 1787 N N . VAL A 1 236 ? 12.715 -3.084 -21.191 1.00 83.06 236 VAL A N 1
ATOM 1788 C CA . VAL A 1 236 ? 12.220 -4.469 -21.149 1.00 83.06 236 VAL A CA 1
ATOM 1789 C C . VAL A 1 236 ? 12.461 -5.024 -19.740 1.00 83.06 236 VAL A C 1
ATOM 1791 O O . VAL A 1 236 ? 13.564 -4.831 -19.225 1.00 83.06 236 VAL A O 1
ATOM 1794 N N . PRO A 1 237 ? 11.487 -5.711 -19.113 1.00 87.88 237 PRO A N 1
ATOM 1795 C CA . PRO A 1 237 ? 11.652 -6.208 -17.756 1.00 87.88 237 PRO A CA 1
ATOM 1796 C C . PRO A 1 237 ? 12.804 -7.214 -17.686 1.00 87.88 237 PRO A C 1
ATOM 1798 O O . PRO A 1 237 ? 13.028 -7.990 -18.619 1.00 87.88 237 PRO A O 1
ATOM 1801 N N . HIS A 1 238 ? 13.529 -7.210 -16.572 1.00 88.12 238 HIS A N 1
ATOM 1802 C CA . HIS A 1 238 ? 14.492 -8.259 -16.269 1.00 88.12 238 HIS A CA 1
ATOM 1803 C C . HIS A 1 238 ? 13.812 -9.638 -16.114 1.00 88.12 238 HIS A C 1
ATOM 1805 O O . HIS A 1 238 ? 12.662 -9.709 -15.677 1.00 88.12 238 HIS A O 1
ATOM 1811 N N . PRO A 1 239 ? 14.539 -10.740 -16.388 1.00 88.81 239 PRO A N 1
ATOM 1812 C CA . PRO A 1 239 ? 15.885 -10.776 -16.967 1.00 88.81 239 PRO A CA 1
ATOM 1813 C C . PRO A 1 239 ? 15.875 -10.449 -18.471 1.00 88.81 239 PRO A C 1
ATOM 1815 O O . PRO A 1 239 ? 14.979 -10.864 -19.199 1.00 88.81 239 PRO A O 1
ATOM 1818 N N . HIS A 1 240 ? 16.899 -9.744 -18.966 1.00 85.44 240 HIS A N 1
ATOM 1819 C CA . HIS A 1 240 ? 17.012 -9.487 -20.406 1.00 85.44 240 HIS A CA 1
ATOM 1820 C C . HIS A 1 240 ? 17.434 -10.756 -21.167 1.00 85.44 240 HIS A C 1
ATOM 1822 O O . HIS A 1 240 ? 18.089 -11.627 -20.583 1.00 85.44 240 HIS A O 1
ATOM 1828 N N . PRO A 1 241 ? 17.152 -10.853 -22.482 1.00 87.00 241 PRO A N 1
ATOM 1829 C CA . PRO A 1 241 ? 17.553 -12.003 -23.295 1.00 87.00 241 PRO A CA 1
ATOM 1830 C C . PRO A 1 241 ? 19.041 -12.363 -23.167 1.00 87.00 241 PRO A C 1
ATOM 1832 O O . PRO A 1 241 ? 19.379 -13.531 -23.003 1.00 87.00 241 PRO A O 1
ATOM 1835 N N . GLN A 1 242 ? 19.932 -11.367 -23.110 1.00 88.56 242 GLN A N 1
ATOM 1836 C CA . GLN A 1 242 ? 21.377 -11.598 -22.975 1.00 88.56 242 GLN A CA 1
ATOM 1837 C C . GLN A 1 242 ? 21.779 -12.152 -21.597 1.00 88.56 242 GLN A C 1
ATOM 1839 O O . GLN A 1 242 ? 22.861 -12.720 -21.446 1.00 88.56 242 GLN A O 1
ATOM 1844 N N . ASN A 1 243 ? 20.954 -11.963 -20.561 1.00 87.69 243 ASN A N 1
ATOM 1845 C CA . ASN A 1 243 ? 21.151 -12.608 -19.263 1.00 87.69 243 ASN A CA 1
ATOM 1846 C C . ASN A 1 243 ? 20.752 -14.083 -19.340 1.00 87.69 243 ASN A C 1
ATOM 1848 O O . ASN A 1 243 ? 21.470 -14.930 -18.815 1.00 87.69 243 ASN A O 1
ATOM 1852 N N . LEU A 1 244 ? 19.643 -14.383 -20.020 1.00 87.25 244 LEU A N 1
ATOM 1853 C CA . LEU A 1 244 ? 19.149 -15.748 -20.200 1.00 87.25 244 LEU A CA 1
ATOM 1854 C C . LEU A 1 244 ? 20.099 -16.594 -21.056 1.00 87.25 244 LEU A C 1
ATOM 1856 O O . LEU A 1 244 ? 20.343 -17.748 -20.725 1.00 87.25 244 LEU A O 1
ATOM 1860 N N . GLU A 1 245 ? 20.716 -16.013 -22.089 1.00 89.44 245 GLU A N 1
ATOM 1861 C CA . GLU A 1 245 ? 21.735 -16.679 -22.920 1.00 89.44 245 GLU A CA 1
ATOM 1862 C C . GLU A 1 245 ? 22.954 -17.173 -22.123 1.00 89.44 245 GLU A C 1
ATOM 1864 O O . GLU A 1 245 ? 23.644 -18.100 -22.547 1.00 89.44 245 GLU A O 1
ATOM 1869 N N . LYS A 1 246 ? 23.230 -16.573 -20.958 1.00 88.19 246 LYS A N 1
ATOM 1870 C CA . LYS A 1 246 ? 24.341 -16.973 -20.081 1.00 88.19 246 LYS A CA 1
ATOM 1871 C C . LYS A 1 246 ? 23.993 -18.154 -19.174 1.00 88.19 246 LYS A C 1
ATOM 1873 O O . LYS A 1 246 ? 24.891 -18.688 -18.526 1.00 88.19 246 LYS A O 1
ATOM 1878 N N . ILE A 1 247 ? 22.725 -18.563 -19.110 1.00 87.94 247 ILE A N 1
ATOM 1879 C CA . ILE A 1 247 ? 22.289 -19.716 -18.321 1.00 87.94 247 ILE A CA 1
ATOM 1880 C C . ILE A 1 247 ? 22.651 -20.988 -19.096 1.00 87.94 247 ILE A C 1
ATOM 1882 O O . ILE A 1 247 ? 21.980 -21.375 -20.049 1.00 87.94 247 ILE A O 1
ATOM 1886 N N . SER A 1 248 ? 23.747 -21.634 -18.699 1.00 87.44 248 SER A N 1
ATOM 1887 C CA . SER A 1 248 ? 24.225 -22.884 -19.306 1.00 87.44 248 SER A CA 1
ATOM 1888 C C . SER A 1 248 ? 23.709 -24.145 -18.605 1.00 87.44 248 SER A C 1
ATOM 1890 O O . SER A 1 248 ? 23.734 -25.222 -19.204 1.00 87.44 248 SER A O 1
ATOM 1892 N N . ALA A 1 249 ? 23.236 -24.005 -17.364 1.00 88.62 249 ALA A N 1
ATOM 1893 C CA . ALA A 1 249 ? 22.633 -25.068 -16.568 1.00 88.62 249 ALA A CA 1
ATOM 1894 C C . ALA A 1 249 ? 21.362 -25.603 -17.243 1.00 88.62 249 ALA A C 1
ATOM 1896 O O . ALA A 1 249 ? 20.516 -24.830 -17.699 1.00 88.62 249 ALA A O 1
ATOM 1897 N N . ARG A 1 250 ? 21.223 -26.930 -17.316 1.00 84.69 250 ARG A N 1
ATOM 1898 C CA . ARG A 1 250 ? 20.081 -27.593 -17.980 1.00 84.69 250 ARG A CA 1
ATOM 1899 C C . ARG A 1 250 ? 19.246 -28.440 -17.036 1.00 84.69 250 ARG A C 1
ATOM 1901 O O . ARG A 1 250 ? 18.232 -28.997 -17.452 1.00 84.69 250 ARG A O 1
ATOM 1908 N N . THR A 1 251 ? 19.659 -28.538 -15.780 1.00 85.81 251 THR A N 1
ATOM 1909 C CA . THR A 1 251 ? 18.926 -29.261 -14.747 1.00 85.81 251 THR A CA 1
ATOM 1910 C C . THR A 1 251 ? 18.600 -28.337 -13.573 1.00 85.81 251 THR A C 1
ATOM 1912 O O . THR A 1 251 ? 19.379 -27.430 -13.280 1.00 85.81 251 THR A O 1
ATOM 1915 N N . PRO A 1 252 ? 17.485 -28.566 -12.854 1.00 81.25 252 PRO A N 1
ATOM 1916 C CA . PRO A 1 252 ? 17.178 -27.806 -11.642 1.00 81.25 252 PRO A CA 1
ATOM 1917 C C . PRO A 1 252 ? 18.303 -27.842 -10.597 1.00 81.25 252 PRO A C 1
ATOM 1919 O O . PRO A 1 252 ? 18.530 -26.851 -9.918 1.00 81.25 252 PRO A O 1
ATOM 1922 N N . ALA A 1 253 ? 19.035 -28.959 -10.501 1.00 83.94 253 ALA A N 1
ATOM 1923 C CA . ALA A 1 253 ? 20.153 -29.118 -9.570 1.00 83.94 253 ALA A CA 1
ATOM 1924 C C . ALA A 1 253 ? 21.374 -28.246 -9.913 1.00 83.94 253 ALA A C 1
ATOM 1926 O O . ALA A 1 253 ? 22.184 -27.977 -9.040 1.00 83.94 253 ALA A O 1
ATOM 1927 N N . GLU A 1 254 ? 21.519 -27.822 -11.170 1.00 83.31 254 GLU A N 1
ATOM 1928 C CA . GLU A 1 254 ? 22.592 -26.923 -11.616 1.00 83.31 254 GLU A CA 1
ATOM 1929 C C . GLU A 1 254 ? 22.195 -25.435 -11.521 1.00 83.31 254 GLU A C 1
ATOM 1931 O O . GLU A 1 254 ? 23.039 -24.568 -11.737 1.00 83.31 254 GLU A O 1
ATOM 1936 N N . LEU A 1 255 ? 20.917 -25.136 -11.250 1.00 75.56 255 LEU A N 1
ATOM 1937 C CA . LEU A 1 255 ? 20.361 -23.777 -11.164 1.00 75.56 255 LEU A CA 1
ATOM 1938 C C . LEU A 1 255 ? 20.240 -23.240 -9.724 1.00 75.56 255 LEU A C 1
ATOM 1940 O O . LEU A 1 255 ? 20.034 -22.037 -9.562 1.00 75.56 255 LEU A O 1
ATOM 1944 N N . LEU A 1 256 ? 20.328 -24.111 -8.712 1.00 61.19 256 LEU A N 1
ATOM 1945 C CA . LEU A 1 256 ? 20.205 -23.809 -7.276 1.00 61.19 256 LEU A CA 1
ATOM 1946 C C . LEU A 1 256 ? 21.568 -23.887 -6.580 1.00 61.19 256 LEU A C 1
ATOM 1948 O O . LEU A 1 256 ? 21.793 -23.062 -5.666 1.00 61.19 256 LEU A O 1
#

Secondary structure (DSSP, 8-state):
-HHHHHTT-HHHHHHHHHHHHTT-HHHHHHHHHHHHTTS-SHHHHHHHHHHHHTHHHH-HHHHHHHHHHHHHHHHHHHT-HHHHHHHHHHHHHHHHHHHHTTTTTS----B---HHHHHHHHHHHHHS-HHHHHHHHHHHHHTTB-HHHHHHHHHHHHHHHHHH---S-GGG--SSS-TT---TTSHHHHHHHHHHHHHHHHHHS-HHHHHHHHHHHHHHHHHHHHHTHHHHHHSPPSSPHHHHTT----SHHHH-

Radius of gyration: 19.47 Å; chains: 1; bounding box: 52×52×48 Å

pLDDT: mean 94.9, std 5.03, range [61.19, 98.88]

Foldseek 3Di:
DQVCLLVLNLVVLVVQLVVLVVVHLQSSLQSLLNLLQLADFLVLLLQLLVLVVCCVPPNSVVSSVSNSVNSVVSNVQSVDPVRNVVRVVSVVQLVCLCVVLVQVPDDAADDEDDPVRLQVLLVQLLPDALSSLLNSLSVCRSVRYDLVSLLSSLLSNLLLCVQQFQADDCVPADPVGHGSDDDCPTLSNRLNSLSVSLSSSLVSHPRSSVSSSSSSNSSSSNVSCVVVVVSSVPGDGPPDPVVVVPPPDDDPVSVD

Sequence (256 aa):
MREAVRRNDLTGAERILSEAARVSPAAALDQLLPAVEDGLEVHRVALPHRAWELINLVGPAHAFTLLRQSVHYCVVNDGNPKYRDRFQPLRDLLPKVLDQHHLVSKPFGSKPADDAWIEKFSQTIFNSTPDAAAEAIGAALHEGMSPSAISEAIATAANLLVLRDPGRPEKYASKEKPAGSVHGDSVGVHACDAVNALCNMASVANQRNAAACLILAGYEVANDSSYRRAEFDAYVPHPHPQNLEKISARTPAELL